Protein AF-A0A926E599-F1 (afdb_monomer)

Mean predicted aligned error: 16.0 Å

Radius of gyration: 26.8 Å; Cα contacts (8 Å, |Δi|>4): 233; chains: 1; bounding box: 68×39×88 Å

Secondary structure (DSSP, 8-state):
----------------------------------------------------PPPEEEEEETTTTEEEEEE--SS-TTPPPPHHHHHHHHHHHH-EEETTEEE---EEEEEEETTEEEEEE-TT-TTTSS--HHHHHHHHHHHHHHHHHH-TT--EEEEEETTEEEE-SS-EE-TTPBP-------

Solvent-accessible surface area (backbone atoms only — not comparable to full-atom values): 12189 Å² total; per-residue (Å²): 138,87,84,89,83,91,84,92,85,86,90,86,86,92,85,83,88,84,91,84,75,90,86,86,84,85,88,90,86,90,90,83,82,88,83,87,82,88,84,87,81,87,86,74,90,73,79,84,76,85,74,78,48,66,34,67,44,54,41,45,38,66,90,79,59,42,77,43,77,46,74,53,96,74,72,62,57,78,52,77,83,49,70,67,58,56,48,52,58,50,30,75,72,67,40,48,70,65,86,95,44,77,44,35,68,41,72,75,44,78,47,82,56,81,47,34,34,40,38,23,27,38,80,78,10,38,58,50,40,100,54,55,64,68,58,25,51,42,46,53,48,28,50,48,51,23,49,38,67,74,36,79,74,30,85,42,40,26,44,22,32,74,84,37,49,25,63,42,98,75,54,77,37,52,65,88,38,62,70,78,77,88,74,88,70,121

Structure (mmCIF, N/CA/C/O backbone):
data_AF-A0A926E599-F1
#
_entry.id   AF-A0A926E599-F1
#
loop_
_atom_site.group_PDB
_atom_site.id
_atom_site.type_symbol
_atom_site.label_atom_id
_atom_site.label_alt_id
_atom_site.label_comp_id
_atom_site.label_asym_id
_atom_site.label_entity_id
_atom_site.label_seq_id
_atom_site.pdbx_PDB_ins_code
_atom_site.Cartn_x
_atom_site.Cartn_y
_atom_site.Cartn_z
_atom_site.occupancy
_atom_site.B_iso_or_equiv
_atom_site.auth_seq_id
_atom_site.auth_comp_id
_atom_site.auth_asym_id
_atom_site.auth_atom_id
_atom_site.pdbx_PDB_model_num
ATOM 1 N N . MET A 1 1 ? 30.299 -23.067 -32.137 1.00 37.66 1 MET A N 1
ATOM 2 C CA . MET A 1 1 ? 31.633 -22.434 -31.986 1.00 37.66 1 MET A CA 1
ATOM 3 C C . MET A 1 1 ? 31.582 -21.586 -30.720 1.00 37.66 1 MET A C 1
ATOM 5 O O . MET A 1 1 ? 31.075 -20.483 -30.763 1.00 37.66 1 MET A O 1
ATOM 9 N N . ASN A 1 2 ? 31.713 -22.188 -29.539 1.00 40.97 2 ASN A N 1
ATOM 10 C CA . ASN A 1 2 ? 32.958 -22.477 -28.809 1.00 40.97 2 ASN A CA 1
ATOM 11 C C . ASN A 1 2 ? 33.750 -21.209 -28.451 1.00 40.97 2 ASN A C 1
ATOM 13 O O . ASN A 1 2 ? 34.466 -20.696 -29.306 1.00 40.97 2 ASN A O 1
ATOM 17 N N . LYS A 1 3 ? 33.751 -20.835 -27.164 1.00 46.03 3 LYS A N 1
ATOM 18 C CA . LYS A 1 3 ? 34.942 -20.975 -26.303 1.00 46.03 3 LYS A CA 1
ATOM 19 C C . LYS A 1 3 ? 34.605 -20.763 -24.819 1.00 46.03 3 LYS A C 1
ATOM 21 O O . LYS A 1 3 ? 34.109 -19.720 -24.420 1.00 46.03 3 LYS A O 1
ATOM 26 N N . LYS A 1 4 ? 34.900 -21.805 -24.037 1.00 57.59 4 LYS A N 1
ATOM 27 C CA . LYS A 1 4 ? 35.061 -21.821 -22.576 1.00 57.59 4 LYS A CA 1
ATOM 28 C C . LYS A 1 4 ? 36.431 -21.227 -22.204 1.00 57.59 4 LYS A C 1
ATOM 30 O O . LYS A 1 4 ? 37.360 -21.438 -22.981 1.00 57.59 4 LYS A O 1
ATOM 35 N N . LEU A 1 5 ? 36.561 -20.619 -21.017 1.00 51.12 5 LEU A N 1
ATOM 36 C CA . LEU A 1 5 ? 37.773 -20.550 -20.158 1.00 51.12 5 LEU A CA 1
ATOM 37 C C . LEU A 1 5 ? 37.380 -19.774 -18.869 1.00 51.12 5 LEU A C 1
ATOM 39 O O . LEU A 1 5 ? 37.030 -18.610 -18.990 1.00 51.12 5 LEU A O 1
ATOM 43 N N . SER A 1 6 ? 37.124 -20.347 -17.681 1.00 50.03 6 SER A N 1
ATOM 44 C CA . SER A 1 6 ? 37.991 -21.000 -16.666 1.00 50.03 6 SER A CA 1
ATOM 45 C C . SER A 1 6 ? 39.232 -20.214 -16.228 1.00 50.03 6 SER A C 1
ATOM 47 O O . SER A 1 6 ? 40.081 -20.008 -17.077 1.00 50.03 6 SER A O 1
ATOM 49 N N . PHE A 1 7 ? 39.331 -19.890 -14.919 1.00 54.00 7 PHE A N 1
ATOM 50 C CA . PHE A 1 7 ? 40.499 -19.905 -13.982 1.00 54.00 7 PHE A CA 1
ATOM 51 C C . PHE A 1 7 ? 40.026 -19.292 -12.628 1.00 54.00 7 PHE A C 1
ATOM 53 O O . PHE A 1 7 ? 39.598 -18.147 -12.626 1.00 54.00 7 PHE A O 1
ATOM 60 N N . ILE A 1 8 ? 39.749 -20.024 -11.531 1.00 53.75 8 ILE A N 1
ATOM 61 C CA . ILE A 1 8 ? 40.601 -20.668 -10.489 1.00 53.75 8 ILE A CA 1
ATOM 62 C C . ILE A 1 8 ? 41.531 -19.707 -9.714 1.00 53.75 8 ILE A C 1
ATOM 64 O O . ILE A 1 8 ? 42.498 -19.237 -10.298 1.00 53.75 8 ILE A O 1
ATOM 68 N N . LEU A 1 9 ? 41.281 -19.536 -8.399 1.00 48.25 9 LEU A N 1
ATOM 69 C CA . LEU A 1 9 ? 42.209 -19.575 -7.228 1.00 48.25 9 LEU A CA 1
ATOM 70 C C . LEU A 1 9 ? 41.400 -19.107 -5.981 1.00 48.25 9 LEU A C 1
ATOM 72 O O . LEU A 1 9 ? 40.903 -17.992 -5.993 1.00 48.25 9 LEU A O 1
ATOM 76 N N . ALA A 1 10 ? 40.990 -19.918 -4.996 1.00 45.75 10 ALA A N 1
ATOM 77 C CA . ALA A 1 10 ? 41.700 -20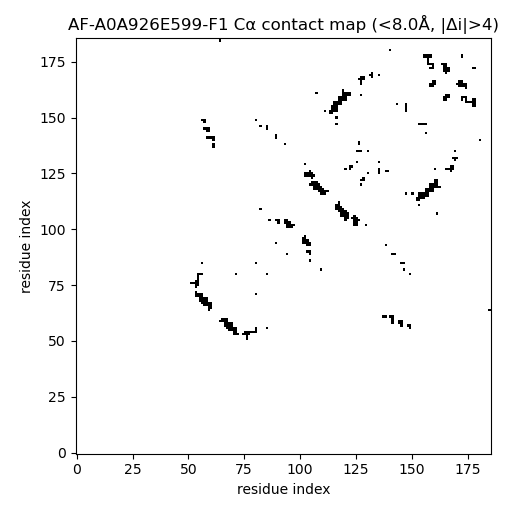.728 -3.990 1.00 45.75 10 ALA A CA 1
ATOM 78 C C . ALA A 1 10 ? 42.282 -19.940 -2.788 1.00 45.75 10 ALA A C 1
ATOM 80 O O . ALA A 1 10 ? 43.042 -19.000 -2.990 1.00 45.75 10 ALA A O 1
ATOM 81 N N . ALA A 1 11 ? 42.015 -20.489 -1.583 1.00 48.25 11 ALA A N 1
ATOM 82 C CA . ALA A 1 11 ? 42.713 -20.335 -0.287 1.00 48.25 11 ALA A CA 1
ATOM 83 C C . ALA A 1 11 ? 42.377 -19.088 0.574 1.00 48.25 11 ALA A C 1
ATOM 85 O O . ALA A 1 11 ? 42.247 -18.002 0.036 1.00 48.25 11 ALA A O 1
ATOM 86 N N . LEU A 1 12 ? 42.292 -19.104 1.916 1.00 45.56 12 LEU A N 1
ATOM 87 C CA . LEU A 1 12 ? 42.374 -20.099 3.011 1.00 45.56 12 LEU A CA 1
ATOM 88 C C . LEU A 1 12 ? 42.249 -19.301 4.347 1.00 45.56 12 LEU A C 1
ATOM 90 O O . LEU A 1 12 ? 42.517 -18.104 4.338 1.00 45.56 12 LEU A O 1
ATOM 94 N N . MET A 1 13 ? 42.001 -20.002 5.469 1.00 52.47 13 MET A N 1
ATOM 95 C CA . MET A 1 13 ? 42.184 -19.640 6.906 1.00 52.47 13 MET A CA 1
ATOM 96 C C . MET A 1 13 ? 40.893 -19.194 7.618 1.00 52.47 13 MET A C 1
ATOM 98 O O . MET A 1 13 ? 40.377 -18.127 7.323 1.00 52.47 13 MET A O 1
ATOM 102 N N . LEU A 1 14 ? 40.214 -19.965 8.483 1.00 54.28 14 LEU A N 1
ATOM 103 C CA . LEU A 1 14 ? 40.580 -20.857 9.607 1.00 54.28 14 LEU A CA 1
ATOM 104 C C . LEU A 1 14 ? 41.174 -20.129 10.831 1.00 54.28 14 LEU A C 1
ATOM 106 O O . LEU A 1 14 ? 42.370 -19.877 10.832 1.00 54.28 14 LEU A O 1
ATOM 110 N N . THR A 1 15 ? 40.350 -19.913 11.871 1.00 55.09 15 THR A N 1
ATOM 111 C CA . THR A 1 15 ? 40.687 -19.866 13.324 1.00 55.09 15 THR A CA 1
ATOM 112 C C . THR A 1 15 ? 39.379 -19.732 14.141 1.00 55.09 15 THR A C 1
ATOM 114 O O . THR A 1 15 ? 38.717 -18.705 14.107 1.00 55.09 15 THR A O 1
ATOM 117 N N . THR A 1 16 ? 38.780 -20.831 14.618 1.00 52.91 16 THR A N 1
ATOM 118 C CA . THR A 1 16 ? 38.853 -21.399 15.992 1.00 52.91 16 THR A CA 1
ATOM 119 C C . THR A 1 16 ? 38.215 -20.576 17.129 1.00 52.91 16 THR A C 1
ATOM 121 O O . THR A 1 16 ? 38.803 -19.620 17.618 1.00 52.91 16 THR A O 1
ATOM 124 N N . LEU A 1 17 ? 37.040 -21.061 17.565 1.00 53.44 17 LEU A N 1
ATOM 125 C CA . LEU A 1 17 ? 36.541 -21.289 18.938 1.00 53.44 17 LEU A CA 1
ATOM 126 C C . LEU A 1 17 ? 37.284 -20.631 20.117 1.00 53.44 17 LEU A C 1
ATOM 128 O O . LEU A 1 17 ? 38.459 -20.920 20.304 1.00 53.44 17 LEU A O 1
ATOM 132 N N . MET A 1 18 ? 36.535 -19.988 21.027 1.00 57.75 18 MET A N 1
ATOM 133 C CA . MET A 1 18 ? 36.556 -20.319 22.464 1.00 57.75 18 MET A CA 1
ATOM 134 C C . MET A 1 18 ? 35.247 -19.906 23.161 1.00 57.75 18 MET A C 1
ATOM 136 O O . MET A 1 18 ? 34.808 -18.762 23.089 1.00 57.75 18 MET A O 1
ATOM 140 N N . PHE A 1 19 ? 34.661 -20.875 23.865 1.00 55.88 19 PHE A N 1
ATOM 141 C CA . PHE A 1 19 ? 33.600 -20.719 24.855 1.00 55.88 19 PHE A CA 1
ATOM 142 C C . PHE A 1 19 ? 34.169 -20.142 26.160 1.00 55.88 19 PHE A C 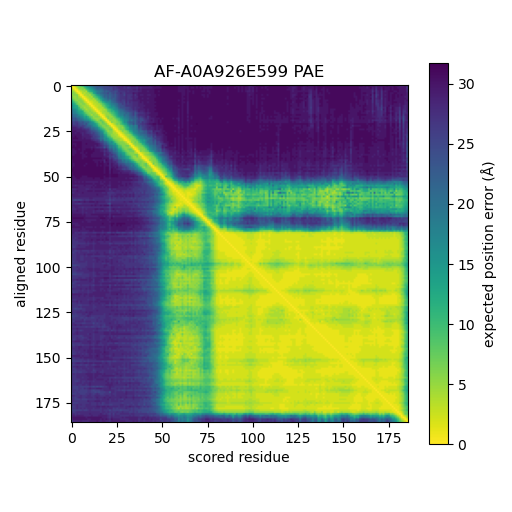1
ATOM 144 O O . PHE A 1 19 ? 35.263 -20.505 26.587 1.00 55.88 19 PHE A O 1
ATOM 151 N N . SER A 1 20 ? 33.399 -19.302 26.844 1.00 53.03 20 SER A N 1
ATOM 152 C CA . SER A 1 20 ? 33.528 -18.984 28.274 1.00 53.03 20 SER A CA 1
ATOM 153 C C . SER A 1 20 ? 32.184 -18.426 28.730 1.00 53.03 20 SER A C 1
ATOM 155 O O . SER A 1 20 ? 31.561 -17.684 27.986 1.00 53.03 20 SER A O 1
ATOM 157 N N . SER A 1 21 ? 31.653 -18.654 29.918 1.00 42.69 21 SER A N 1
ATOM 158 C CA . SER A 1 21 ? 31.816 -19.641 30.981 1.00 42.69 21 SER A CA 1
ATOM 159 C C . SER A 1 21 ? 30.665 -19.286 31.927 1.00 42.69 21 SER A C 1
ATOM 161 O O . SER A 1 21 ? 30.416 -18.106 32.173 1.00 42.69 21 SER A O 1
ATOM 163 N N . CYS A 1 22 ? 29.937 -20.278 32.424 1.00 52.22 22 CYS A N 1
ATOM 164 C CA . CYS A 1 22 ? 28.814 -20.083 33.335 1.00 52.22 22 CYS A CA 1
ATOM 165 C C . CYS A 1 22 ? 29.224 -19.319 34.604 1.00 52.22 22 CYS A C 1
ATOM 167 O O . CYS A 1 22 ? 30.299 -19.574 35.145 1.00 52.22 22 CYS A O 1
ATOM 169 N N . ASN A 1 23 ? 28.300 -18.556 35.195 1.00 48.28 23 ASN A N 1
ATOM 170 C CA . ASN A 1 23 ? 28.031 -18.809 36.605 1.00 48.28 23 ASN A CA 1
ATOM 171 C C . ASN A 1 23 ? 26.567 -18.586 36.983 1.00 48.28 23 ASN A C 1
ATOM 173 O O . ASN A 1 23 ? 25.930 -17.604 36.616 1.00 48.28 23 ASN A O 1
ATOM 177 N N . LYS A 1 24 ? 26.063 -19.584 37.700 1.00 43.12 24 LYS A N 1
ATOM 178 C CA . LYS A 1 24 ? 24.700 -19.795 38.160 1.00 43.12 24 LYS A CA 1
ATOM 179 C C . LYS A 1 24 ? 24.755 -19.691 39.679 1.00 43.12 24 LYS A C 1
ATOM 181 O O . LYS A 1 24 ? 25.486 -20.463 40.290 1.00 43.12 24 LYS A O 1
ATOM 186 N N . SER A 1 25 ? 23.959 -18.808 40.271 1.00 47.12 25 SER A N 1
ATOM 187 C CA . SER A 1 25 ? 23.679 -18.826 41.709 1.00 47.12 25 SER A CA 1
ATOM 188 C C . SER A 1 25 ? 22.181 -18.613 41.907 1.00 47.12 25 SER A C 1
ATOM 190 O O . SER A 1 25 ? 21.644 -17.579 41.528 1.00 47.12 25 SER A O 1
ATOM 192 N N . ASN A 1 26 ? 21.525 -19.645 42.436 1.00 43.16 26 ASN A N 1
ATOM 193 C CA . ASN A 1 26 ? 20.100 -19.715 42.770 1.00 43.16 26 ASN A CA 1
ATOM 194 C C . ASN A 1 26 ? 19.819 -19.175 44.209 1.00 43.16 26 ASN A C 1
ATOM 196 O O . ASN A 1 26 ? 20.780 -18.932 44.938 1.00 43.16 26 ASN A O 1
ATOM 200 N N . PRO A 1 27 ? 18.534 -18.997 44.610 1.00 65.38 27 PRO A N 1
ATOM 201 C CA . PRO A 1 27 ? 18.023 -18.077 45.660 1.00 65.38 27 PRO A CA 1
ATOM 202 C C . PRO A 1 27 ? 17.620 -18.808 46.985 1.00 65.38 27 PRO A C 1
ATOM 204 O O . PRO A 1 27 ? 18.163 -19.889 47.208 1.00 65.38 27 PRO A O 1
ATOM 207 N N . PRO A 1 28 ? 16.562 -18.417 47.758 1.00 66.94 28 PRO A N 1
ATOM 208 C CA . PRO A 1 28 ? 16.282 -17.304 48.714 1.00 66.94 28 PRO A CA 1
ATOM 209 C C . PRO A 1 28 ? 16.068 -17.855 50.182 1.00 66.94 28 PRO A C 1
ATOM 211 O O . PRO A 1 28 ? 16.563 -18.962 50.405 1.00 66.94 28 PRO A O 1
ATOM 214 N N . PRO A 1 29 ? 15.431 -17.197 51.211 1.00 51.47 29 PRO A N 1
ATOM 215 C CA . PRO A 1 29 ? 13.971 -16.901 51.299 1.00 51.47 29 PRO A CA 1
ATOM 216 C C . PRO A 1 29 ? 13.509 -15.629 52.099 1.00 51.47 29 PRO A C 1
ATOM 218 O O . PRO A 1 29 ? 14.280 -14.986 52.803 1.00 51.47 29 PRO A O 1
ATOM 221 N N . GLU A 1 30 ? 12.208 -15.344 51.918 1.00 42.28 30 GLU A N 1
ATOM 222 C CA . GLU A 1 30 ? 11.152 -14.462 52.513 1.00 42.28 30 GLU A CA 1
ATOM 223 C C . GLU A 1 30 ? 11.147 -14.157 54.049 1.00 42.28 30 GLU A C 1
ATOM 225 O O . GLU A 1 30 ? 12.066 -14.606 54.731 1.00 42.28 30 GLU A O 1
ATOM 230 N N . PRO A 1 31 ? 10.095 -13.556 54.696 1.00 53.09 31 PRO A N 1
ATOM 231 C CA . PRO A 1 31 ? 8.947 -12.699 54.277 1.00 53.09 31 PRO A CA 1
ATOM 232 C C . PRO A 1 31 ? 8.739 -11.432 55.169 1.00 53.09 31 PRO A C 1
ATOM 234 O O . PRO A 1 31 ? 9.251 -11.350 56.281 1.00 53.09 31 PRO A O 1
ATOM 237 N N . SER A 1 32 ? 7.875 -10.485 54.762 1.00 38.00 32 SER A N 1
ATOM 238 C CA . SER A 1 32 ? 7.126 -9.630 55.715 1.00 38.00 32 SER A CA 1
ATOM 239 C C . SER A 1 32 ? 5.872 -9.000 55.084 1.00 38.00 32 SER A C 1
ATOM 241 O O . SER A 1 32 ? 5.956 -8.008 54.372 1.00 38.00 32 SER A O 1
ATOM 243 N N . SER A 1 33 ? 4.731 -9.627 55.370 1.00 39.12 33 SER A N 1
ATOM 244 C CA . SER A 1 33 ? 3.460 -9.077 55.880 1.00 39.12 33 SER A CA 1
ATOM 245 C C . SER A 1 33 ? 2.953 -7.677 55.477 1.00 39.12 33 SER A C 1
ATOM 247 O O . SER A 1 33 ? 3.567 -6.680 55.842 1.00 39.12 33 SER A O 1
ATOM 249 N N . SER A 1 34 ? 1.713 -7.691 54.951 1.00 40.75 34 SER A N 1
ATOM 250 C CA . SER A 1 34 ? 0.568 -6.777 55.203 1.00 40.75 34 SER A CA 1
ATOM 251 C C . SER A 1 34 ? 0.721 -5.307 54.759 1.00 40.75 34 SER A C 1
ATOM 253 O O . SER A 1 34 ? 1.722 -4.669 55.029 1.00 40.75 34 SER A O 1
ATOM 255 N N . ASP A 1 35 ? -0.233 -4.658 54.093 1.00 39.47 35 ASP A N 1
ATOM 256 C CA . ASP A 1 35 ? -1.641 -4.539 54.469 1.00 39.47 35 ASP A CA 1
ATOM 257 C C . ASP A 1 35 ? -2.491 -4.039 53.282 1.00 39.47 35 ASP A C 1
ATOM 259 O O . ASP A 1 35 ? -2.016 -3.441 52.317 1.00 39.47 35 ASP A O 1
ATOM 263 N N . SER A 1 36 ? -3.773 -4.321 53.416 1.00 42.75 36 SER A N 1
ATOM 264 C CA . SER A 1 36 ? -4.921 -4.052 52.574 1.00 42.75 36 SER A CA 1
ATOM 265 C C . SER A 1 36 ? -5.129 -2.567 52.281 1.00 42.75 36 SER A C 1
ATOM 267 O O . SER A 1 36 ? -4.982 -1.720 53.159 1.00 42.75 36 SER A O 1
ATOM 269 N N . SER A 1 37 ? -5.657 -2.259 51.098 1.00 48.06 37 SER A N 1
ATOM 270 C CA . SER A 1 37 ? -6.684 -1.221 50.958 1.00 48.06 37 SER A CA 1
ATOM 271 C C . SER A 1 37 ? -7.542 -1.508 49.736 1.00 48.06 37 SER A C 1
ATOM 273 O O . SER A 1 37 ? -7.139 -1.356 48.587 1.00 48.06 37 SER A O 1
ATOM 275 N N . ILE A 1 38 ? -8.736 -1.983 50.061 1.00 47.62 38 ILE A N 1
ATOM 276 C CA . ILE A 1 38 ? -9.917 -2.087 49.224 1.00 47.62 38 ILE A CA 1
ATOM 277 C C . ILE A 1 38 ? -10.434 -0.685 48.892 1.00 47.62 38 ILE A C 1
ATOM 279 O O . ILE A 1 38 ? -10.471 0.170 49.776 1.00 47.62 38 ILE A O 1
ATOM 283 N N . SER A 1 39 ? -10.851 -0.466 47.647 1.00 44.84 39 SER A N 1
ATOM 284 C CA . SER A 1 39 ? -11.887 0.499 47.246 1.00 44.84 39 SER A CA 1
ATOM 285 C C . SER A 1 39 ? -12.224 0.269 45.768 1.00 44.84 39 SER A C 1
ATOM 287 O O . SER A 1 39 ? -11.503 0.710 44.881 1.00 44.84 39 SER A O 1
ATOM 289 N N . GLU A 1 40 ? -13.326 -0.429 45.519 1.00 56.56 40 GLU A N 1
ATOM 290 C CA . GLU A 1 40 ? -14.154 -0.305 44.310 1.00 56.56 40 GLU A CA 1
ATOM 291 C C . GLU A 1 40 ? -15.467 0.397 44.731 1.00 56.56 40 GLU A C 1
ATOM 293 O O . GLU A 1 40 ? -15.743 0.488 45.931 1.00 56.56 40 GLU A O 1
ATOM 298 N N . PRO A 1 41 ? -16.385 0.735 43.815 1.00 50.22 41 PRO A N 1
ATOM 299 C CA . PRO A 1 41 ? -16.215 1.503 42.585 1.00 50.22 41 PRO A CA 1
ATOM 300 C C . PRO A 1 41 ? -17.205 2.691 42.578 1.00 50.22 41 PRO A C 1
ATOM 302 O O . PRO A 1 41 ? -18.322 2.588 43.085 1.00 50.22 41 PRO A O 1
ATOM 305 N N . SER A 1 42 ? -16.842 3.821 41.970 1.00 45.12 42 SER A N 1
ATOM 306 C CA . SER A 1 42 ? -17.814 4.894 41.713 1.00 45.12 42 SER A CA 1
ATOM 307 C C . SER A 1 42 ? -18.377 4.748 40.306 1.00 45.12 42 SER A C 1
ATOM 309 O O . SER A 1 42 ? -17.753 5.125 39.318 1.00 45.12 42 SER A O 1
ATOM 311 N N . GLU A 1 43 ? -19.575 4.178 40.259 1.00 48.84 43 GLU A N 1
ATOM 312 C CA . GLU A 1 43 ? -20.510 4.197 39.143 1.00 48.84 43 GLU A CA 1
ATOM 313 C C . GLU A 1 43 ? -20.971 5.645 38.916 1.00 48.84 43 GLU A C 1
ATOM 315 O O . GLU A 1 43 ? -21.696 6.220 39.727 1.00 48.84 43 GLU A O 1
ATOM 320 N N . SER A 1 44 ? -20.508 6.257 37.829 1.00 44.44 44 SER A N 1
ATOM 321 C CA . SER A 1 44 ? -21.029 7.529 37.335 1.00 44.44 44 SER A CA 1
ATOM 322 C C . SER A 1 44 ? -21.568 7.284 35.937 1.00 44.44 44 SER A C 1
ATOM 324 O O . SER A 1 44 ? -20.813 7.165 34.976 1.00 44.44 44 SER A O 1
ATOM 326 N N . SER A 1 45 ? -22.891 7.148 35.864 1.00 47.88 45 SER A N 1
ATOM 327 C CA . SER A 1 45 ? -23.648 7.175 34.618 1.00 47.88 45 SER A CA 1
ATOM 328 C C . SER A 1 45 ? -23.480 8.543 33.964 1.00 47.88 45 SER A C 1
ATOM 330 O O . SER A 1 45 ? -24.001 9.536 34.469 1.00 47.88 45 SER A O 1
ATOM 332 N N . GLU A 1 46 ? -22.780 8.589 32.836 1.00 45.97 46 GLU A N 1
ATOM 333 C CA . GLU A 1 46 ? -22.917 9.671 31.867 1.00 45.97 46 GLU A CA 1
ATOM 334 C C . GLU A 1 46 ? -23.748 9.151 30.694 1.00 45.97 46 GLU A C 1
ATOM 336 O O . GLU A 1 46 ? -23.435 8.132 30.075 1.00 45.97 46 GLU A O 1
ATOM 341 N N . GLU A 1 47 ? -24.864 9.829 30.437 1.00 52.38 47 GLU A N 1
ATOM 342 C CA . GLU A 1 47 ? -25.712 9.581 29.278 1.00 52.38 47 GLU A CA 1
ATOM 343 C C . GLU A 1 47 ? -24.930 9.853 27.981 1.00 52.38 47 GLU A C 1
ATOM 345 O O . GLU A 1 47 ? -24.181 10.834 27.907 1.00 52.38 47 GLU A O 1
ATOM 350 N N . PRO A 1 48 ? -25.105 9.040 26.923 1.00 44.53 48 PRO A N 1
ATOM 351 C CA . PRO A 1 48 ? -24.413 9.265 25.670 1.00 44.53 48 PRO A CA 1
ATOM 352 C C . PRO A 1 48 ? -25.036 10.472 24.966 1.00 44.53 48 PRO A C 1
ATOM 354 O O . PRO A 1 48 ? -26.081 10.386 24.318 1.00 44.53 48 PRO A O 1
ATOM 357 N N . SER A 1 49 ? -24.367 11.617 25.076 1.00 39.53 49 SER A N 1
ATOM 358 C CA . SER A 1 49 ? -24.551 12.711 24.132 1.00 39.53 49 SER A CA 1
ATOM 359 C C . SER A 1 49 ? -24.077 12.222 22.762 1.00 39.53 49 SER A C 1
ATOM 361 O O . SER A 1 49 ? -22.899 11.946 22.542 1.00 39.53 49 SER A O 1
ATOM 363 N N . VAL A 1 50 ? -25.024 12.029 21.844 1.00 42.78 50 VAL A N 1
ATOM 364 C CA . VAL A 1 50 ? -24.739 11.640 20.460 1.00 42.78 50 VAL A CA 1
ATOM 365 C C . VAL A 1 50 ? -24.081 12.836 19.775 1.00 42.78 50 VAL A C 1
ATOM 367 O O . VAL A 1 50 ? -24.739 13.707 19.207 1.00 42.78 50 VAL A O 1
ATOM 370 N N . SER A 1 51 ? -22.759 12.903 19.906 1.00 42.19 51 SER A N 1
ATOM 371 C CA . SER A 1 51 ? -21.896 13.819 19.178 1.00 42.19 51 SER A CA 1
ATOM 372 C C . SER A 1 51 ? -21.822 13.335 17.736 1.00 42.19 51 SER A C 1
ATOM 374 O O . SER A 1 51 ? -21.148 12.358 17.420 1.00 42.19 51 SER A O 1
ATOM 376 N N . SER A 1 52 ? -22.570 14.003 16.862 1.00 50.56 52 SER A N 1
ATOM 377 C CA . SER A 1 52 ? -22.497 13.833 15.412 1.00 50.56 52 SER A CA 1
ATOM 378 C C . SER A 1 52 ? -21.187 14.444 14.892 1.00 50.56 52 SER A C 1
ATOM 380 O O . SER A 1 52 ? -21.204 15.491 14.243 1.00 50.56 52 SER A O 1
ATOM 382 N N . SER A 1 53 ? -20.046 13.834 15.218 1.00 57.41 53 SER A N 1
ATOM 383 C CA . SER A 1 53 ? -18.752 14.200 14.639 1.00 57.41 53 SER A CA 1
ATOM 384 C C . SER A 1 53 ? -18.655 13.673 13.208 1.00 57.41 53 SER A C 1
ATOM 386 O O . SER A 1 53 ? -19.083 12.554 12.933 1.00 57.41 53 SER A O 1
ATOM 388 N N . ALA A 1 54 ? -18.097 14.471 12.298 1.00 57.09 54 ALA A N 1
ATOM 389 C CA . ALA A 1 54 ? -17.772 14.022 10.946 1.00 57.09 54 ALA A CA 1
ATOM 390 C C . ALA A 1 54 ? -16.847 12.783 10.985 1.00 57.09 54 ALA A C 1
ATOM 392 O O . ALA A 1 54 ? -16.053 12.665 11.926 1.00 57.09 54 ALA A O 1
ATOM 393 N N . PRO A 1 55 ? -16.926 11.867 9.999 1.00 61.31 55 PRO A N 1
ATOM 394 C CA . PRO A 1 55 ? -16.019 10.727 9.928 1.00 61.31 55 PRO A CA 1
ATOM 395 C C . PRO A 1 55 ? -14.559 11.198 9.826 1.00 61.31 55 PRO A C 1
ATOM 397 O O . PRO A 1 55 ? -14.236 12.132 9.087 1.00 61.31 55 PRO A O 1
ATOM 400 N N . THR A 1 56 ? -13.670 10.554 10.583 1.00 65.31 56 THR A N 1
ATOM 401 C CA . THR A 1 56 ? -12.229 10.834 10.590 1.00 65.31 56 THR A CA 1
ATOM 402 C C . THR A 1 56 ? -11.444 9.610 10.128 1.00 65.31 56 THR A C 1
ATOM 404 O O . THR A 1 56 ? -11.786 8.477 10.459 1.00 65.31 56 THR A O 1
ATOM 407 N N . VAL A 1 57 ? -10.377 9.841 9.361 1.00 74.25 57 VAL A N 1
ATOM 408 C CA . VAL A 1 57 ? -9.415 8.811 8.944 1.00 74.25 57 VAL A CA 1
ATOM 409 C C . VAL A 1 57 ? -8.174 8.910 9.798 1.00 74.25 57 VAL A C 1
ATOM 411 O O . VAL A 1 57 ? -7.653 10.005 10.001 1.00 74.25 57 VAL A O 1
ATOM 414 N N . GLN A 1 58 ? -7.652 7.765 10.228 1.00 75.19 58 GLN A N 1
ATOM 415 C CA . GLN A 1 58 ? -6.299 7.686 10.768 1.00 75.19 58 GLN A CA 1
ATOM 416 C C . GLN A 1 58 ? -5.289 7.483 9.634 1.00 75.19 58 GLN A C 1
ATOM 418 O O . GLN A 1 58 ? -5.304 6.443 8.981 1.00 75.19 58 GLN A O 1
ATOM 423 N N . ILE A 1 59 ? -4.424 8.471 9.405 1.00 79.88 59 ILE A N 1
ATOM 424 C CA . ILE A 1 59 ? -3.389 8.449 8.360 1.00 79.88 59 ILE A CA 1
ATOM 425 C C . ILE A 1 59 ? -2.025 8.420 9.027 1.00 79.88 59 ILE A C 1
ATOM 427 O O . ILE A 1 59 ? -1.762 9.218 9.930 1.00 79.88 59 ILE A O 1
ATOM 431 N N . TYR A 1 60 ? -1.152 7.531 8.565 1.00 77.75 60 TYR A N 1
ATOM 432 C CA . TYR A 1 60 ? 0.238 7.505 9.000 1.00 77.75 60 TYR A CA 1
ATOM 433 C C . TYR A 1 60 ? 1.123 8.344 8.083 1.00 77.75 60 TYR A C 1
ATOM 435 O O . TYR A 1 60 ? 1.169 8.127 6.870 1.00 77.75 60 TYR A O 1
ATOM 443 N N . ASP A 1 61 ? 1.847 9.283 8.681 1.00 75.94 61 ASP A N 1
ATOM 444 C CA . ASP A 1 61 ? 2.878 10.052 8.005 1.00 75.94 61 ASP A CA 1
ATOM 445 C C . ASP A 1 61 ? 4.251 9.400 8.235 1.00 75.94 61 ASP A C 1
ATOM 447 O O . ASP A 1 61 ? 4.691 9.329 9.386 1.00 75.94 61 ASP A O 1
ATOM 451 N N . PRO A 1 62 ? 4.932 8.910 7.184 1.00 71.50 62 PRO A N 1
ATOM 452 C CA . PRO A 1 62 ? 6.225 8.249 7.331 1.00 71.50 62 PRO A CA 1
ATOM 453 C C . PRO A 1 62 ? 7.379 9.214 7.637 1.00 71.50 62 PRO A C 1
ATOM 455 O O . PRO A 1 62 ? 8.388 8.776 8.185 1.00 71.50 62 PRO A O 1
ATOM 458 N N . GLU A 1 63 ? 7.263 10.505 7.301 1.00 73.50 63 GLU A N 1
ATOM 459 C CA . GLU A 1 63 ? 8.328 11.486 7.540 1.00 73.50 63 GLU A CA 1
ATOM 460 C C . GLU A 1 63 ? 8.403 11.850 9.020 1.00 73.50 63 GLU A C 1
ATOM 462 O O . GLU A 1 63 ? 9.484 11.911 9.609 1.00 73.50 63 GLU A O 1
ATOM 467 N N . THR A 1 64 ? 7.242 12.082 9.633 1.00 77.69 64 THR A N 1
ATOM 468 C CA . THR A 1 64 ? 7.139 12.427 11.056 1.00 77.69 64 THR A CA 1
ATOM 469 C C . THR A 1 64 ? 6.909 11.214 11.946 1.00 77.69 64 THR A C 1
ATOM 471 O O . THR A 1 64 ? 7.023 11.335 13.163 1.00 77.69 64 THR A O 1
ATOM 474 N N . GLN A 1 65 ? 6.581 10.061 11.356 1.00 72.25 65 GLN A N 1
ATOM 475 C CA . GLN A 1 65 ? 6.231 8.816 12.047 1.00 72.25 65 GLN A CA 1
ATOM 476 C C . GLN A 1 65 ? 5.032 8.983 12.987 1.00 72.25 65 GLN A C 1
ATOM 478 O O . GLN A 1 65 ? 4.924 8.336 14.026 1.00 72.25 65 GLN A O 1
ATOM 483 N N . THR A 1 66 ? 4.101 9.864 12.616 1.00 73.75 66 THR A N 1
ATOM 484 C CA . THR A 1 66 ? 2.922 10.188 13.425 1.00 73.75 66 THR A CA 1
ATOM 485 C C . THR A 1 66 ? 1.635 9.761 12.751 1.00 73.75 66 THR A C 1
ATOM 487 O O . THR A 1 66 ? 1.503 9.804 11.529 1.00 73.75 66 THR A O 1
ATOM 490 N N . VAL A 1 67 ? 0.635 9.457 13.572 1.00 78.75 67 VAL A N 1
ATOM 491 C CA . VAL A 1 67 ? -0.737 9.221 13.125 1.00 78.75 67 VAL A CA 1
ATOM 492 C C . VAL A 1 67 ? -1.526 10.513 13.273 1.00 78.75 67 VAL A C 1
ATOM 494 O O . VAL A 1 67 ? -1.591 11.077 14.363 1.00 78.75 67 VAL A O 1
ATOM 497 N N . SER A 1 68 ? -2.136 10.970 12.186 1.00 77.75 68 SER A N 1
ATOM 498 C CA . SER A 1 68 ? -3.031 12.128 12.181 1.00 77.75 68 SER A CA 1
ATOM 499 C C . SER A 1 68 ? -4.470 11.691 11.941 1.00 77.75 68 SER A C 1
ATOM 501 O O . SER A 1 68 ? -4.717 10.746 11.194 1.00 77.75 68 SER A O 1
ATOM 503 N N . GLN A 1 69 ? -5.418 12.396 12.559 1.00 74.06 69 GLN A N 1
ATOM 504 C CA . GLN A 1 69 ? -6.837 12.267 12.242 1.00 74.06 69 GLN A CA 1
ATOM 505 C C . GLN A 1 69 ? -7.211 13.334 11.219 1.00 74.06 69 GLN A C 1
ATOM 507 O O . GLN A 1 69 ? -7.138 14.525 11.521 1.00 74.06 69 GLN A O 1
ATOM 512 N N . VAL A 1 70 ? -7.599 12.917 10.017 1.00 71.81 70 VAL A N 1
ATOM 513 C CA . VAL A 1 70 ? -8.059 13.841 8.976 1.00 71.81 70 VAL A CA 1
ATOM 514 C C . VAL A 1 70 ? -9.573 13.715 8.829 1.00 71.81 70 VAL A C 1
ATOM 516 O O . VAL A 1 70 ? -10.064 12.603 8.621 1.00 71.81 70 VAL A O 1
ATOM 519 N N . PRO A 1 71 ? -10.330 14.818 8.975 1.00 65.88 71 PRO A N 1
ATOM 520 C CA . PRO A 1 71 ? -11.760 14.815 8.705 1.00 65.88 71 PRO A CA 1
ATOM 521 C C . PRO A 1 71 ? -12.000 14.600 7.208 1.00 65.88 71 PRO A C 1
ATOM 523 O O . PRO A 1 71 ? -11.371 15.252 6.374 1.00 65.88 71 PRO A O 1
ATOM 526 N N . VAL A 1 72 ? -12.905 13.683 6.869 1.00 64.81 72 VAL A N 1
ATOM 527 C CA . VAL A 1 72 ? -13.337 13.475 5.483 1.00 64.81 72 VAL A CA 1
ATOM 528 C C . VAL A 1 72 ? -14.544 14.366 5.245 1.00 64.81 72 VAL A C 1
ATOM 530 O O . VAL A 1 72 ? -15.615 14.154 5.813 1.00 64.81 72 VAL A O 1
ATOM 533 N N . GLU A 1 73 ? -14.354 15.396 4.426 1.00 61.28 73 GLU A N 1
ATOM 534 C CA . GLU A 1 73 ? -15.423 16.273 3.952 1.00 61.28 73 GLU A CA 1
ATOM 535 C C . GLU A 1 73 ? -16.281 15.502 2.938 1.00 61.28 73 GLU A C 1
ATOM 537 O O . GLU A 1 73 ? -16.112 15.691 1.743 1.00 61.28 73 GLU A O 1
ATOM 542 N N . GLU A 1 74 ? -17.139 14.582 3.398 1.00 48.62 74 GLU A N 1
ATOM 543 C CA . GLU A 1 74 ? -18.356 14.137 2.697 1.00 48.62 74 GLU A CA 1
ATOM 544 C C . GLU A 1 74 ? -19.124 13.061 3.488 1.00 48.62 74 GLU A C 1
ATOM 546 O O . GLU A 1 74 ? -18.589 12.009 3.833 1.00 48.62 74 GLU A O 1
ATOM 551 N N . GLY A 1 75 ? -20.427 13.295 3.682 1.00 51.91 75 GLY A N 1
ATOM 552 C CA . GLY A 1 75 ? -21.392 12.262 4.068 1.00 51.91 75 GLY A CA 1
ATOM 553 C C . GLY A 1 75 ? -21.697 12.155 5.562 1.00 51.91 75 GLY A C 1
ATOM 554 O O . GLY A 1 75 ? -20.932 12.585 6.416 1.00 51.91 75 GLY A O 1
ATOM 555 N N . GLU A 1 76 ? -22.886 11.622 5.851 1.00 41.47 76 GLU A N 1
ATOM 556 C CA . GLU A 1 76 ? -23.486 11.439 7.178 1.00 41.47 76 GLU A CA 1
ATOM 557 C C . GLU A 1 76 ? -22.474 10.975 8.242 1.00 41.47 76 GLU A C 1
ATOM 559 O O . GLU A 1 76 ? -21.580 10.183 7.959 1.00 41.47 76 GLU A O 1
ATOM 564 N N . SER A 1 77 ? -22.651 11.417 9.492 1.00 51.72 77 SER A N 1
ATOM 565 C CA . SER A 1 77 ? -21.742 11.232 10.643 1.00 51.72 77 SER A CA 1
ATOM 566 C C . SER A 1 77 ? -21.460 9.782 11.082 1.00 51.72 77 SER A C 1
ATOM 568 O O . SER A 1 77 ? -20.879 9.558 12.137 1.00 51.72 77 SER A O 1
ATOM 570 N N . ASN A 1 78 ? -21.833 8.792 10.266 1.00 50.94 78 ASN A N 1
ATOM 571 C CA . ASN A 1 78 ? -21.537 7.368 10.431 1.00 50.94 78 ASN A CA 1
ATOM 572 C C . ASN A 1 78 ? -21.038 6.691 9.135 1.00 50.94 78 ASN A C 1
ATOM 574 O O . ASN A 1 78 ? -20.967 5.462 9.079 1.00 50.94 78 ASN A O 1
ATOM 578 N N . ALA A 1 79 ? -20.728 7.443 8.074 1.00 55.06 79 ALA A N 1
ATOM 579 C CA . ALA A 1 79 ? -20.205 6.866 6.841 1.00 55.06 79 ALA A CA 1
ATOM 580 C C . ALA A 1 79 ? -18.796 6.292 7.081 1.00 55.06 79 ALA A C 1
ATOM 582 O O . ALA A 1 79 ? -17.862 7.021 7.418 1.00 55.06 79 ALA A O 1
ATOM 583 N N . LYS A 1 80 ? -18.643 4.968 6.923 1.00 65.06 80 LYS A N 1
ATOM 584 C CA . LYS A 1 80 ? -17.332 4.304 6.911 1.00 65.06 80 LYS A CA 1
ATOM 585 C C . LYS A 1 80 ? -16.534 4.870 5.735 1.00 65.06 80 LYS A C 1
AT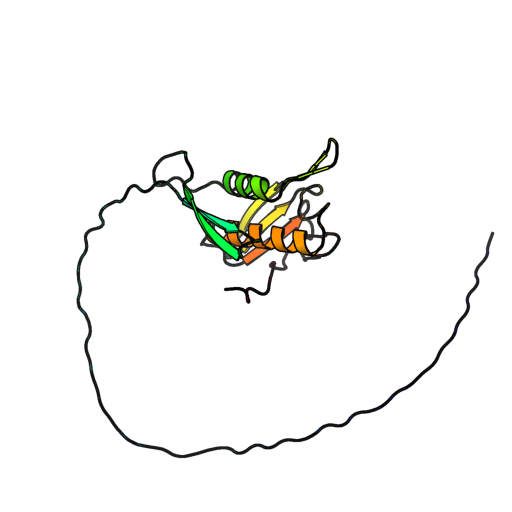OM 587 O O . LYS A 1 80 ? -17.020 4.843 4.605 1.00 65.06 80 LYS A O 1
ATOM 592 N N . VAL A 1 81 ? -15.328 5.361 6.002 1.00 76.31 81 VAL A N 1
ATOM 593 C CA . VAL A 1 81 ? -14.410 5.805 4.949 1.00 76.31 81 VAL A CA 1
ATOM 594 C C . VAL A 1 81 ? -14.101 4.624 4.037 1.00 76.31 81 VAL A C 1
ATOM 596 O O . VAL A 1 81 ? -13.870 3.510 4.507 1.00 76.31 81 VAL A O 1
ATOM 599 N N . THR A 1 82 ? -14.154 4.864 2.732 1.00 89.81 82 THR A N 1
ATOM 600 C CA . THR A 1 82 ? -13.909 3.827 1.730 1.00 89.81 82 THR A CA 1
ATOM 601 C C . THR A 1 82 ? -12.416 3.616 1.511 1.00 89.81 82 THR A C 1
ATOM 603 O O . THR A 1 82 ? -11.627 4.559 1.564 1.00 89.81 82 THR A O 1
ATOM 606 N N . ASP A 1 83 ? -12.037 2.387 1.182 1.00 93.00 83 ASP A N 1
ATOM 607 C CA . ASP A 1 83 ? -10.664 2.021 0.830 1.00 93.00 83 ASP A CA 1
ATOM 608 C C . ASP A 1 83 ? -10.105 2.904 -0.301 1.00 93.00 83 ASP A C 1
ATOM 610 O O . ASP A 1 83 ? -8.948 3.313 -0.265 1.00 93.00 83 ASP A O 1
ATOM 614 N N . GLU A 1 84 ? -10.946 3.280 -1.270 1.00 92.31 84 GLU A N 1
ATOM 615 C CA . GLU A 1 84 ? -10.583 4.189 -2.363 1.00 92.31 84 GLU A CA 1
ATOM 616 C C . GLU A 1 84 ? -10.154 5.574 -1.850 1.00 92.31 84 GLU A C 1
ATOM 618 O O . GLU A 1 84 ? -9.149 6.122 -2.302 1.00 92.31 84 GLU A O 1
ATOM 623 N N . GLN A 1 85 ? -10.863 6.128 -0.861 1.00 90.75 85 GLN A N 1
ATOM 624 C CA . GLN A 1 85 ? -10.485 7.400 -0.239 1.00 90.75 85 GLN A CA 1
ATOM 625 C C . GLN A 1 85 ? -9.148 7.291 0.504 1.00 90.75 85 GLN A C 1
ATOM 627 O O . GLN A 1 85 ? -8.323 8.198 0.396 1.00 90.75 85 GLN A O 1
ATOM 632 N N . LEU A 1 86 ? -8.896 6.180 1.206 1.00 91.88 86 LEU A N 1
ATOM 633 C CA . LEU A 1 86 ? -7.615 5.939 1.884 1.00 91.88 86 LEU A CA 1
ATOM 634 C C . LEU A 1 86 ? -6.455 5.893 0.882 1.00 91.88 86 LEU A C 1
ATOM 636 O O . LEU A 1 86 ? -5.416 6.516 1.097 1.00 91.88 86 LEU A O 1
ATOM 640 N N . VAL A 1 87 ? -6.648 5.200 -0.241 1.00 94.50 87 VAL A N 1
ATOM 641 C CA . VAL A 1 87 ? -5.648 5.099 -1.314 1.00 94.50 87 VAL A CA 1
ATOM 642 C C . VAL A 1 87 ? -5.398 6.447 -1.981 1.00 94.50 87 VAL A C 1
ATOM 644 O O . VAL A 1 87 ? -4.250 6.772 -2.276 1.00 94.50 87 VAL A O 1
ATOM 647 N N . ASN A 1 88 ? -6.435 7.261 -2.188 1.00 93.06 88 ASN A N 1
ATOM 648 C CA . ASN A 1 88 ? -6.277 8.607 -2.741 1.00 93.06 88 ASN A CA 1
ATOM 649 C C . ASN A 1 88 ? -5.417 9.494 -1.832 1.00 93.06 88 ASN A C 1
ATOM 651 O O . ASN A 1 88 ? -4.484 10.132 -2.308 1.00 93.06 88 ASN A O 1
ATOM 655 N N . ILE A 1 89 ? -5.655 9.450 -0.522 1.00 89.94 89 ILE A N 1
ATOM 656 C CA . ILE A 1 89 ? -4.852 10.180 0.467 1.00 89.94 89 ILE A CA 1
ATOM 657 C C . ILE A 1 89 ? -3.390 9.706 0.467 1.00 89.94 89 ILE A C 1
ATOM 659 O O . ILE A 1 89 ? -2.468 10.516 0.560 1.00 89.94 89 ILE A O 1
ATOM 663 N N . LEU A 1 90 ? -3.155 8.395 0.363 1.00 93.06 90 LEU A N 1
ATOM 664 C CA . LEU A 1 90 ? -1.799 7.853 0.238 1.00 93.06 90 LEU A CA 1
ATOM 665 C C . LEU A 1 90 ? -1.137 8.328 -1.066 1.00 93.06 90 LEU A C 1
ATOM 667 O O . LEU A 1 90 ? 0.037 8.698 -1.069 1.00 93.06 90 LEU A O 1
ATOM 671 N N . ASN A 1 91 ? -1.889 8.390 -2.164 1.00 95.94 91 ASN A N 1
ATOM 672 C CA . ASN A 1 91 ? -1.401 8.902 -3.441 1.00 95.94 91 ASN A CA 1
ATOM 673 C C . ASN A 1 91 ? -1.047 10.392 -3.401 1.00 95.94 91 ASN A C 1
ATOM 675 O O . ASN A 1 91 ? -0.073 10.771 -4.042 1.00 95.94 91 ASN A O 1
ATOM 679 N N . ASP A 1 92 ? -1.727 11.217 -2.606 1.00 92.69 92 ASP A N 1
ATOM 680 C CA . ASP A 1 92 ? -1.329 12.621 -2.415 1.00 92.69 92 ASP A CA 1
ATOM 681 C C . ASP A 1 92 ? 0.079 12.760 -1.807 1.00 92.69 92 ASP A C 1
ATOM 683 O O . ASP A 1 92 ? 0.753 13.769 -2.023 1.00 92.69 92 ASP A O 1
ATOM 687 N N . LYS A 1 93 ? 0.538 11.747 -1.057 1.00 90.38 93 LYS A N 1
ATOM 688 C CA . LYS A 1 93 ? 1.879 11.706 -0.455 1.00 90.38 93 LYS A CA 1
ATOM 689 C C . LYS A 1 93 ? 2.916 11.043 -1.358 1.00 90.38 93 LYS A C 1
ATOM 691 O O . LYS A 1 93 ? 4.023 11.555 -1.492 1.00 90.38 93 LYS A O 1
ATOM 696 N N . PHE A 1 94 ? 2.583 9.889 -1.934 1.00 93.56 94 PHE A N 1
ATOM 697 C CA . PHE A 1 94 ? 3.564 9.024 -2.595 1.00 93.56 94 PHE A CA 1
ATOM 698 C C . PHE A 1 94 ? 3.563 9.114 -4.117 1.00 93.56 94 PHE A C 1
ATOM 700 O O . PHE A 1 94 ? 4.546 8.704 -4.735 1.00 93.56 94 PHE A O 1
ATOM 707 N N . ALA A 1 95 ? 2.490 9.600 -4.745 1.00 95.81 95 ALA A N 1
ATOM 708 C CA . ALA A 1 95 ? 2.455 9.666 -6.196 1.00 95.81 95 ALA A CA 1
ATOM 709 C C . ALA A 1 95 ? 3.446 10.715 -6.712 1.00 95.81 95 ALA A C 1
ATOM 711 O O . ALA A 1 95 ? 3.559 11.824 -6.190 1.00 95.81 95 ALA A O 1
ATOM 712 N N . PHE A 1 96 ? 4.151 10.380 -7.786 1.00 94.44 96 PHE A N 1
ATOM 713 C CA . PHE A 1 96 ? 5.111 11.278 -8.415 1.00 94.44 96 PHE A CA 1
ATOM 714 C C . PHE A 1 96 ? 5.097 11.125 -9.934 1.00 94.44 96 PHE A C 1
ATOM 716 O O . PHE A 1 96 ? 4.566 10.165 -10.495 1.00 94.44 96 PHE A O 1
ATOM 723 N N . LYS A 1 97 ? 5.697 12.096 -10.626 1.00 95.44 97 LYS A N 1
ATOM 724 C CA . LYS A 1 97 ? 5.838 12.077 -12.085 1.00 95.44 97 LYS A CA 1
ATOM 725 C C . LYS A 1 97 ? 7.299 11.998 -12.487 1.00 95.44 97 LYS A C 1
ATOM 727 O O . LYS A 1 97 ? 8.137 12.701 -11.928 1.00 95.44 97 LYS A O 1
ATOM 732 N N . ALA A 1 98 ? 7.585 11.195 -13.507 1.00 92.12 98 ALA A N 1
ATOM 733 C CA . ALA A 1 98 ? 8.881 11.174 -14.175 1.00 92.12 98 ALA A CA 1
ATOM 734 C C . ALA A 1 98 ? 8.673 11.261 -15.694 1.00 92.12 98 ALA A C 1
ATOM 736 O O . ALA A 1 98 ? 8.290 10.291 -16.356 1.00 92.12 98 ALA A O 1
ATOM 737 N N . GLY A 1 99 ? 8.903 12.458 -16.243 1.00 93.50 99 GLY A N 1
ATOM 738 C CA . GLY A 1 99 ? 8.508 12.792 -17.613 1.00 93.50 99 GLY A CA 1
ATOM 739 C C . GLY A 1 99 ? 6.984 12.804 -17.758 1.00 93.50 99 GLY A C 1
ATOM 740 O O . GLY A 1 99 ? 6.293 13.393 -16.928 1.00 93.50 99 GLY A O 1
ATOM 741 N N . ASP A 1 100 ? 6.478 12.123 -18.786 1.00 94.31 100 ASP A N 1
ATOM 742 C CA . ASP A 1 100 ? 5.037 11.994 -19.055 1.00 94.31 100 ASP A CA 1
ATOM 743 C C . ASP A 1 100 ? 4.367 10.861 -18.253 1.00 94.31 100 ASP A C 1
ATOM 745 O O . ASP A 1 100 ? 3.152 10.682 -18.328 1.00 94.31 100 ASP A O 1
ATOM 749 N N . ASN A 1 101 ? 5.144 10.088 -17.487 1.00 92.50 101 ASN A N 1
ATOM 750 C CA . ASN A 1 101 ? 4.634 8.968 -16.701 1.00 92.50 101 ASN A CA 1
ATOM 751 C C . ASN A 1 101 ? 4.258 9.418 -15.285 1.00 92.50 101 ASN A C 1
ATOM 753 O O . ASN A 1 101 ? 5.021 10.129 -14.626 1.00 92.50 101 ASN A O 1
ATOM 757 N N . GLU A 1 102 ? 3.105 8.950 -14.812 1.00 95.62 102 GLU A N 1
ATOM 758 C CA . GLU A 1 102 ? 2.646 9.079 -13.430 1.00 95.62 102 GLU A CA 1
ATOM 759 C C . GLU A 1 102 ? 2.811 7.733 -12.720 1.00 95.62 102 GLU A C 1
ATOM 761 O O . GLU A 1 102 ? 2.332 6.707 -13.204 1.00 95.62 102 GLU A O 1
ATOM 766 N N . PHE A 1 103 ? 3.484 7.756 -11.575 1.00 96.75 103 PHE A N 1
ATOM 767 C CA . PHE A 1 103 ? 3.681 6.613 -10.695 1.00 96.75 103 PHE A CA 1
ATOM 768 C C . PHE A 1 103 ? 2.853 6.843 -9.440 1.00 96.75 103 PHE A C 1
ATOM 770 O O . PHE A 1 103 ? 2.985 7.880 -8.793 1.00 96.75 103 PHE A O 1
ATOM 777 N N . LYS A 1 104 ? 1.969 5.899 -9.130 1.00 97.75 104 LYS A N 1
ATOM 778 C CA . LYS A 1 104 ? 1.036 5.980 -8.006 1.00 97.75 104 LYS A CA 1
ATOM 77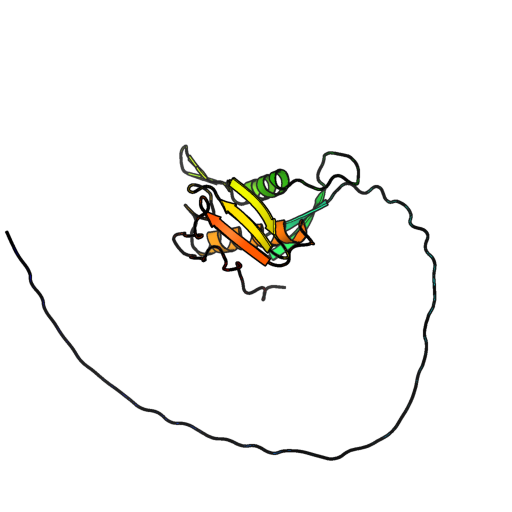9 C C . LYS A 1 104 ? 0.671 4.588 -7.512 1.00 97.75 104 LYS A C 1
ATOM 781 O O . LYS A 1 104 ? 0.957 3.596 -8.185 1.00 97.75 104 LYS A O 1
ATOM 786 N N . ILE A 1 105 ? 0.055 4.533 -6.341 1.00 98.38 105 ILE A N 1
ATOM 787 C CA . ILE A 1 105 ? -0.500 3.326 -5.745 1.00 98.38 105 ILE A CA 1
ATOM 788 C C . ILE A 1 105 ? -1.788 2.987 -6.498 1.00 98.38 105 ILE A C 1
ATOM 790 O O . ILE A 1 105 ? -2.709 3.803 -6.599 1.00 98.38 105 ILE A O 1
ATOM 794 N N . ILE A 1 106 ? -1.834 1.779 -7.044 1.00 98.00 106 ILE A N 1
ATOM 795 C CA . ILE A 1 106 ? -2.927 1.198 -7.812 1.00 98.00 106 ILE A CA 1
ATOM 796 C C . ILE A 1 106 ? -3.219 -0.164 -7.187 1.00 98.00 106 ILE A C 1
ATOM 798 O O . ILE A 1 106 ? -2.400 -1.080 -7.242 1.00 98.00 106 ILE A O 1
ATOM 802 N N . ILE A 1 107 ? -4.400 -0.289 -6.590 1.00 98.00 107 ILE A N 1
ATOM 803 C CA . ILE A 1 107 ? -4.835 -1.504 -5.906 1.00 98.00 107 ILE A CA 1
ATOM 804 C C . ILE A 1 107 ? -5.867 -2.221 -6.776 1.00 98.00 107 ILE A C 1
ATOM 806 O O . ILE A 1 107 ? -6.886 -1.643 -7.148 1.00 98.00 107 ILE A O 1
ATOM 810 N N . ASN A 1 108 ? -5.608 -3.490 -7.076 1.00 98.25 108 ASN A N 1
ATOM 811 C CA . ASN A 1 108 ? -6.553 -4.390 -7.727 1.00 98.25 108 ASN A CA 1
ATOM 812 C C . ASN A 1 108 ? -7.667 -4.805 -6.756 1.00 98.25 108 ASN A C 1
ATOM 814 O O . ASN A 1 108 ? -8.840 -4.844 -7.131 1.00 98.25 108 ASN A O 1
ATOM 818 N N . SER A 1 109 ? -7.317 -5.146 -5.507 1.00 98.12 109 SER A N 1
ATOM 819 C CA . SER A 1 109 ? -8.305 -5.457 -4.468 1.00 98.12 109 SER A CA 1
ATOM 820 C C . SER A 1 109 ? -7.778 -5.300 -3.043 1.00 98.12 109 SER A C 1
ATOM 822 O O . SER A 1 109 ? -6.600 -5.537 -2.785 1.00 98.12 109 SER A O 1
ATOM 824 N N . ILE A 1 110 ? -8.689 -4.976 -2.123 1.00 98.06 110 ILE A N 1
ATOM 825 C CA . ILE A 1 110 ? -8.506 -5.102 -0.673 1.00 98.06 110 ILE A CA 1
ATOM 826 C C . ILE A 1 110 ? -9.559 -6.082 -0.157 1.00 98.06 110 ILE A C 1
ATOM 828 O O . ILE A 1 110 ? -10.737 -5.974 -0.509 1.00 98.06 110 ILE A O 1
ATOM 832 N N . LYS A 1 111 ? -9.144 -7.089 0.617 1.00 97.44 111 LYS A N 1
ATOM 833 C CA . LYS A 1 111 ? -10.041 -8.132 1.138 1.00 97.44 111 LYS A CA 1
ATOM 834 C C . LYS A 1 111 ? -9.717 -8.463 2.587 1.00 97.44 111 LYS A C 1
ATOM 836 O O . LYS A 1 111 ? -8.572 -8.752 2.918 1.00 97.44 111 LYS A O 1
ATOM 841 N N . GLU A 1 112 ? -10.743 -8.507 3.427 1.00 97.38 112 GLU A N 1
ATOM 842 C CA . GLU A 1 112 ? -10.640 -9.031 4.791 1.00 97.38 112 GLU A CA 1
ATOM 843 C C . GLU A 1 112 ? -10.842 -10.555 4.786 1.00 97.38 112 GLU A C 1
ATOM 845 O O . GLU A 1 112 ? -11.790 -11.068 4.183 1.00 97.38 112 GLU A O 1
ATOM 850 N N . ASN A 1 113 ? -9.966 -11.290 5.471 1.00 96.69 113 ASN A N 1
ATOM 851 C CA . ASN A 1 113 ? -10.122 -12.720 5.734 1.00 96.69 113 ASN A CA 1
ATOM 852 C C . ASN A 1 113 ? -9.574 -13.059 7.128 1.00 96.69 113 ASN A C 1
ATOM 854 O O . ASN A 1 113 ? -8.362 -13.088 7.349 1.00 96.69 113 ASN A O 1
ATOM 858 N N . GLY A 1 114 ? -10.478 -13.316 8.077 1.00 94.69 114 GLY A N 1
ATOM 859 C CA . GLY A 1 114 ? -10.113 -13.497 9.482 1.00 94.69 114 GLY A CA 1
ATOM 860 C C . GLY A 1 114 ? -9.492 -12.221 10.055 1.00 94.69 114 GLY A C 1
ATOM 861 O O . GLY A 1 114 ? -10.069 -11.147 9.924 1.00 94.69 114 GLY A O 1
ATOM 862 N N . SER A 1 115 ? -8.315 -12.344 10.671 1.00 95.31 115 SER A N 1
ATOM 863 C CA . SER A 1 115 ? -7.513 -11.215 11.169 1.00 95.31 115 SER A CA 1
ATOM 864 C C . SER A 1 115 ? -6.626 -10.565 10.099 1.00 95.31 115 SER A C 1
ATOM 866 O O . SER A 1 115 ? -5.916 -9.607 10.406 1.00 95.31 115 SER A O 1
ATOM 868 N N . GLY A 1 116 ? -6.627 -11.084 8.868 1.00 97.88 116 GLY A N 1
ATOM 869 C CA . GLY A 1 116 ? -5.763 -10.618 7.789 1.00 97.88 116 GLY A CA 1
ATOM 870 C C . GLY A 1 116 ? -6.463 -9.651 6.840 1.00 97.88 116 GLY A C 1
ATOM 871 O O . GLY A 1 116 ? -7.586 -9.908 6.398 1.00 97.88 116 GLY A O 1
ATOM 872 N N . LEU A 1 117 ? -5.763 -8.575 6.488 1.00 98.38 117 LEU A N 1
ATOM 873 C CA . LEU A 1 117 ? -6.115 -7.666 5.405 1.00 98.38 117 LEU A CA 1
ATOM 874 C C . LEU A 1 117 ? -5.203 -7.937 4.204 1.00 98.38 117 LEU A C 1
ATOM 876 O O . LEU A 1 117 ? -3.989 -7.795 4.292 1.00 98.38 117 LEU A O 1
ATOM 880 N N . TYR A 1 118 ? -5.781 -8.345 3.082 1.00 98.44 118 TYR A N 1
ATOM 881 C CA . TYR A 1 118 ? -5.043 -8.721 1.879 1.00 98.44 118 TYR A CA 1
ATOM 882 C C . TYR A 1 118 ? -5.145 -7.599 0.860 1.00 98.44 118 TYR A C 1
ATOM 884 O O . TYR A 1 118 ? -6.250 -7.265 0.428 1.00 98.44 118 TYR A O 1
ATOM 892 N N . VAL A 1 119 ? -4.001 -7.040 0.478 1.00 98.62 119 VAL A N 1
ATOM 893 C CA . VAL A 1 119 ? -3.893 -5.956 -0.495 1.00 98.62 119 VAL A CA 1
ATOM 894 C C . VAL A 1 119 ? -3.151 -6.469 -1.724 1.00 98.62 119 VAL A C 1
ATOM 896 O O . VAL A 1 119 ? -1.999 -6.898 -1.648 1.00 98.62 119 VAL A O 1
ATOM 899 N N . ASP A 1 120 ? -3.836 -6.436 -2.861 1.00 98.62 120 ASP A N 1
ATOM 900 C CA . ASP A 1 120 ? -3.283 -6.815 -4.160 1.00 98.62 120 ASP A CA 1
ATOM 901 C C . ASP A 1 120 ? -3.020 -5.563 -4.990 1.00 98.62 120 ASP A C 1
ATOM 903 O O . ASP A 1 120 ? -3.957 -4.841 -5.340 1.00 98.62 120 ASP A O 1
ATOM 907 N N . PHE A 1 121 ? -1.755 -5.298 -5.293 1.00 98.62 121 PHE A N 1
ATOM 908 C CA . PHE A 1 121 ? -1.338 -4.187 -6.137 1.00 98.62 121 PHE A CA 1
ATOM 909 C C . PHE A 1 121 ? -1.371 -4.580 -7.613 1.00 98.62 121 PHE A C 1
ATOM 911 O O . PHE A 1 121 ? -1.099 -5.725 -7.973 1.00 98.62 121 PHE A O 1
ATOM 918 N N . ALA A 1 122 ? -1.633 -3.608 -8.484 1.00 98.25 122 ALA A N 1
ATOM 919 C CA . ALA A 1 122 ? -1.375 -3.784 -9.909 1.00 98.25 122 ALA A CA 1
ATOM 920 C C . ALA A 1 122 ? 0.140 -3.884 -10.172 1.00 98.25 122 ALA A C 1
ATOM 922 O O . ALA A 1 122 ? 0.927 -3.187 -9.530 1.00 98.25 122 ALA A O 1
ATOM 923 N N . GLY A 1 123 ? 0.568 -4.669 -11.164 1.00 96.06 123 GLY A N 1
ATOM 924 C CA . GLY A 1 123 ? 1.992 -4.890 -11.472 1.00 96.06 123 GLY A CA 1
ATOM 925 C C . GLY A 1 123 ? 2.830 -3.654 -11.828 1.00 96.06 123 GLY A C 1
ATOM 926 O O . GLY A 1 123 ? 4.056 -3.710 -11.808 1.00 96.06 123 GLY A O 1
ATOM 927 N N . ASN A 1 124 ? 2.197 -2.527 -12.153 1.00 94.69 124 ASN A N 1
ATOM 928 C CA . ASN A 1 124 ? 2.858 -1.243 -12.412 1.00 94.69 124 ASN A CA 1
ATOM 929 C C . ASN A 1 124 ? 2.676 -0.217 -11.278 1.00 94.69 124 ASN A C 1
ATOM 931 O O . ASN A 1 124 ? 2.999 0.958 -11.459 1.00 94.69 124 ASN A O 1
ATOM 935 N N . SER A 1 125 ? 2.126 -0.646 -10.145 1.00 96.38 125 SER A N 1
ATOM 936 C CA . SER A 1 125 ? 1.896 0.177 -8.965 1.00 96.38 125 SER A CA 1
ATOM 937 C C . SER A 1 125 ? 3.197 0.426 -8.210 1.00 96.38 125 SER A C 1
ATOM 939 O O . SER A 1 125 ? 3.981 -0.498 -7.993 1.00 96.38 125 SER A O 1
ATOM 941 N N . ILE A 1 126 ? 3.383 1.639 -7.689 1.00 95.38 126 ILE A N 1
ATOM 942 C CA . ILE A 1 126 ? 4.236 1.783 -6.497 1.00 95.38 126 ILE A CA 1
ATOM 943 C C . ILE A 1 126 ? 3.481 1.130 -5.321 1.00 95.38 126 ILE A C 1
ATOM 945 O O . ILE A 1 126 ? 2.248 1.189 -5.306 1.00 95.38 126 ILE A O 1
ATOM 949 N N . PRO A 1 127 ? 4.132 0.483 -4.350 1.00 95.06 127 PRO A N 1
ATOM 950 C CA . PRO A 1 127 ? 5.578 0.422 -4.125 1.00 95.06 127 PRO A CA 1
ATOM 951 C C . PRO A 1 127 ? 6.330 -0.662 -4.921 1.00 95.06 127 PRO A C 1
ATOM 953 O O . PRO A 1 127 ? 7.556 -0.640 -4.945 1.00 95.06 127 PRO A O 1
ATOM 956 N N . ALA A 1 128 ? 5.637 -1.562 -5.627 1.00 92.56 128 ALA A N 1
ATOM 957 C CA . ALA A 1 128 ? 6.267 -2.700 -6.310 1.00 92.56 128 ALA A CA 1
ATOM 958 C C . ALA A 1 128 ? 7.271 -2.297 -7.410 1.00 92.56 128 ALA A C 1
ATOM 960 O O . ALA A 1 128 ? 8.185 -3.056 -7.739 1.00 92.56 128 ALA A O 1
ATOM 961 N N . VAL A 1 129 ? 7.124 -1.097 -7.982 1.00 93.25 129 VAL A N 1
ATOM 962 C CA . VAL A 1 129 ? 8.049 -0.544 -8.978 1.00 93.25 129 VAL A CA 1
ATOM 963 C C . VAL A 1 129 ? 8.463 0.889 -8.655 1.00 93.25 129 VAL A C 1
ATOM 965 O O . VAL A 1 129 ? 7.757 1.629 -7.977 1.00 93.25 129 VAL A O 1
ATOM 968 N N . SER A 1 130 ? 9.588 1.311 -9.237 1.00 93.00 130 SER A N 1
ATOM 969 C CA . SER A 1 130 ? 10.009 2.719 -9.308 1.00 93.00 130 SER A CA 1
ATOM 970 C C . SER A 1 130 ? 10.243 3.422 -7.963 1.00 93.00 130 SER A C 1
ATOM 972 O O . SER A 1 130 ? 10.211 4.650 -7.915 1.00 93.00 130 SER A O 1
ATOM 974 N N . MET A 1 131 ? 10.530 2.676 -6.895 1.00 92.75 131 MET A N 1
ATOM 975 C CA . MET A 1 131 ? 10.953 3.215 -5.600 1.00 92.75 131 MET A CA 1
ATOM 976 C C . MET A 1 131 ? 12.342 2.704 -5.216 1.00 92.75 131 MET A C 1
ATOM 978 O O . MET A 1 131 ? 12.745 1.618 -5.629 1.00 92.75 131 MET A O 1
ATOM 982 N N . GLY A 1 132 ? 13.090 3.517 -4.467 1.00 92.44 132 GLY A N 1
ATOM 983 C CA . GLY A 1 132 ? 14.282 3.052 -3.764 1.00 92.44 132 GLY A CA 1
ATOM 984 C C . GLY A 1 132 ? 13.894 2.299 -2.491 1.00 92.44 132 GLY A C 1
ATOM 985 O O . GLY A 1 132 ? 12.772 2.423 -2.012 1.00 92.44 132 GLY A O 1
ATOM 986 N N . SER A 1 133 ? 14.822 1.518 -1.934 1.00 90.38 133 SER A N 1
ATOM 987 C CA . SER A 1 133 ? 14.544 0.620 -0.801 1.00 90.38 133 SER A CA 1
ATOM 988 C C . SER A 1 133 ? 13.914 1.318 0.405 1.00 90.38 133 SER A C 1
ATOM 990 O O . SER A 1 133 ? 13.023 0.751 1.026 1.00 90.38 133 SER A O 1
ATOM 992 N N . SER A 1 134 ? 14.365 2.527 0.746 1.00 89.62 134 SER A N 1
ATOM 993 C CA . SER A 1 134 ? 13.840 3.258 1.904 1.00 89.62 134 SER A CA 1
ATOM 994 C C . SER A 1 134 ? 12.476 3.883 1.618 1.00 89.62 134 SER A C 1
ATOM 996 O O . SER A 1 134 ? 11.604 3.874 2.482 1.00 89.62 134 SER A O 1
ATOM 998 N N . GLU A 1 135 ? 12.273 4.413 0.411 1.00 91.44 135 GLU A N 1
ATOM 999 C CA . GLU A 1 135 ? 10.987 4.965 -0.013 1.00 91.44 135 GLU A CA 1
ATOM 1000 C C . GLU A 1 135 ? 9.924 3.870 -0.149 1.00 91.44 135 GLU A C 1
ATOM 1002 O O . GLU A 1 135 ? 8.774 4.075 0.235 1.00 91.44 135 GLU A O 1
ATOM 1007 N N . GLU A 1 136 ? 10.321 2.699 -0.650 1.00 95.44 136 GLU A N 1
ATOM 1008 C CA . GLU A 1 136 ? 9.471 1.519 -0.764 1.00 95.44 136 GLU A CA 1
ATOM 1009 C C . GLU A 1 136 ? 8.979 1.057 0.610 1.00 95.44 136 GLU A C 1
ATOM 1011 O O . GLU A 1 136 ? 7.775 0.910 0.822 1.00 95.44 136 GLU A O 1
ATOM 1016 N N . GLU A 1 137 ? 9.899 0.882 1.561 1.00 93.12 137 GLU A N 1
ATOM 1017 C CA . GLU A 1 137 ? 9.570 0.484 2.929 1.00 93.12 137 GLU A CA 1
ATOM 1018 C C . GLU A 1 137 ? 8.641 1.510 3.594 1.00 93.12 137 GLU A C 1
ATOM 1020 O O . GLU A 1 137 ? 7.598 1.142 4.134 1.00 93.12 137 GLU A O 1
ATOM 1025 N N . ALA A 1 138 ? 8.952 2.805 3.490 1.00 91.12 138 ALA A N 1
ATOM 1026 C CA . ALA A 1 138 ? 8.105 3.870 4.024 1.00 91.12 138 ALA A CA 1
ATOM 1027 C C . ALA A 1 138 ? 6.692 3.866 3.410 1.00 91.12 138 ALA A C 1
ATOM 1029 O O . ALA A 1 138 ? 5.704 4.085 4.119 1.00 91.12 138 ALA A O 1
ATOM 1030 N N . CYS A 1 139 ? 6.584 3.592 2.107 1.00 95.06 139 CYS A N 1
ATOM 1031 C CA . CYS A 1 139 ? 5.307 3.467 1.413 1.00 95.06 139 CYS A CA 1
ATOM 1032 C C . CYS A 1 139 ? 4.506 2.265 1.930 1.00 95.06 139 CYS A C 1
ATOM 1034 O O . CYS A 1 139 ? 3.353 2.427 2.334 1.00 95.06 139 CYS A O 1
ATOM 1036 N N . LEU A 1 140 ? 5.128 1.085 2.014 1.00 96.62 140 LEU A N 1
ATOM 1037 C CA . LEU A 1 140 ? 4.500 -0.131 2.540 1.00 96.62 140 LEU A CA 1
ATOM 1038 C C . LEU A 1 140 ? 4.068 0.011 4.007 1.00 96.62 140 LEU A C 1
ATOM 1040 O O . LEU A 1 140 ? 2.992 -0.465 4.369 1.00 96.62 140 LEU A O 1
ATOM 1044 N N . ILE A 1 141 ? 4.856 0.690 4.847 1.00 94.19 141 ILE A N 1
ATOM 1045 C CA . ILE A 1 141 ? 4.495 0.982 6.244 1.00 94.19 141 ILE A CA 1
ATOM 1046 C C . ILE A 1 141 ? 3.301 1.938 6.306 1.00 94.19 141 ILE A C 1
ATOM 1048 O O . ILE A 1 141 ? 2.356 1.689 7.052 1.00 94.19 141 ILE A O 1
ATOM 1052 N N . SER A 1 142 ? 3.299 3.011 5.510 1.00 93.81 142 SER A N 1
ATOM 1053 C CA . SER A 1 142 ? 2.186 3.968 5.503 1.00 93.81 142 SER A CA 1
ATOM 1054 C C . SER A 1 142 ? 0.884 3.336 5.007 1.00 93.81 142 SER A C 1
ATOM 1056 O O . SER A 1 142 ? -0.171 3.586 5.598 1.00 93.81 142 SER A O 1
ATOM 1058 N N . ILE A 1 143 ? 0.955 2.455 4.003 1.00 96.19 143 ILE A N 1
ATOM 1059 C CA . ILE A 1 143 ? -0.178 1.632 3.560 1.00 96.19 143 ILE A CA 1
ATOM 1060 C C . ILE A 1 143 ? -0.653 0.728 4.705 1.00 96.19 143 ILE A C 1
ATOM 1062 O O . ILE A 1 143 ? -1.840 0.744 5.031 1.00 96.19 143 ILE A O 1
ATOM 1066 N N . ALA A 1 144 ? 0.259 -0.003 5.357 1.00 95.88 144 ALA A N 1
ATOM 1067 C CA . ALA A 1 144 ? -0.069 -0.918 6.451 1.00 95.88 144 ALA A CA 1
ATOM 1068 C C . ALA A 1 144 ? -0.792 -0.204 7.592 1.00 95.88 144 ALA A C 1
ATOM 1070 O O . ALA A 1 144 ? -1.880 -0.604 8.000 1.00 95.88 144 ALA A O 1
ATOM 1071 N N . GLU A 1 145 ? -0.199 0.877 8.087 1.00 92.56 145 GLU A N 1
ATOM 1072 C CA . GLU A 1 145 ? -0.714 1.622 9.228 1.00 92.56 145 GLU A CA 1
ATOM 1073 C C . GLU A 1 145 ? -2.025 2.335 8.914 1.00 92.56 145 GLU A C 1
ATOM 1075 O O . GLU A 1 145 ? -2.941 2.339 9.736 1.00 92.56 145 GLU A O 1
ATOM 1080 N N . THR A 1 146 ? -2.136 2.933 7.727 1.00 92.19 146 THR A N 1
ATOM 1081 C CA . THR A 1 146 ? -3.364 3.618 7.316 1.00 92.19 146 THR A CA 1
ATOM 1082 C C . THR A 1 146 ? -4.494 2.610 7.157 1.00 92.19 146 THR A C 1
ATOM 1084 O O . THR A 1 146 ? -5.570 2.810 7.711 1.00 92.19 146 THR A O 1
ATOM 1087 N N . LEU A 1 147 ? -4.272 1.491 6.469 1.00 95.00 147 LEU A N 1
ATOM 1088 C CA . LEU A 1 147 ? -5.333 0.513 6.259 1.00 95.00 147 LEU A CA 1
ATOM 1089 C C . LEU A 1 147 ? -5.713 -0.207 7.563 1.00 95.00 147 LEU A C 1
ATOM 1091 O O . LEU A 1 147 ? -6.884 -0.201 7.932 1.00 95.00 147 LEU A O 1
ATOM 1095 N N . LEU A 1 148 ? -4.763 -0.741 8.337 1.00 93.19 148 LEU A N 1
ATOM 1096 C CA . LEU A 1 148 ? -5.085 -1.473 9.574 1.00 93.19 148 LEU A CA 1
ATOM 1097 C C . LEU A 1 148 ? -5.841 -0.612 10.597 1.00 93.19 148 LEU A C 1
ATOM 1099 O O . LEU A 1 148 ? -6.781 -1.086 11.233 1.00 93.19 148 LEU A O 1
ATOM 1103 N N . LYS A 1 149 ? -5.517 0.682 10.712 1.00 88.88 149 LYS A N 1
ATOM 1104 C CA . LYS A 1 149 ? -6.250 1.593 11.606 1.00 88.88 149 LYS A CA 1
ATOM 1105 C C . LYS A 1 149 ? -7.691 1.875 11.172 1.00 88.88 149 LYS A C 1
ATOM 1107 O O . LYS A 1 149 ? -8.489 2.306 12.006 1.00 88.88 149 LYS A O 1
ATOM 1112 N N . ASN A 1 150 ? -8.025 1.648 9.901 1.00 91.50 150 ASN A N 1
ATOM 1113 C CA . ASN A 1 150 ? -9.373 1.809 9.349 1.00 91.50 150 ASN A CA 1
ATOM 1114 C C . ASN A 1 150 ? -10.101 0.458 9.137 1.00 91.50 150 ASN A C 1
ATOM 1116 O O . ASN A 1 150 ? -11.304 0.442 8.867 1.00 91.50 150 ASN A O 1
ATOM 1120 N N . HIS A 1 151 ? -9.411 -0.668 9.359 1.00 92.31 151 HIS A N 1
ATOM 1121 C CA . HIS A 1 151 ? -9.955 -2.030 9.392 1.00 92.31 151 HIS A CA 1
ATOM 1122 C C . HIS A 1 151 ? -9.671 -2.691 10.758 1.00 92.31 151 HIS A C 1
ATOM 1124 O O . HIS A 1 151 ? -8.824 -3.576 10.850 1.00 92.31 151 HIS A O 1
ATOM 1130 N N . PRO A 1 152 ? -10.374 -2.298 11.841 1.00 89.62 152 PRO A N 1
ATOM 1131 C CA . PRO A 1 152 ? -10.046 -2.717 13.211 1.00 89.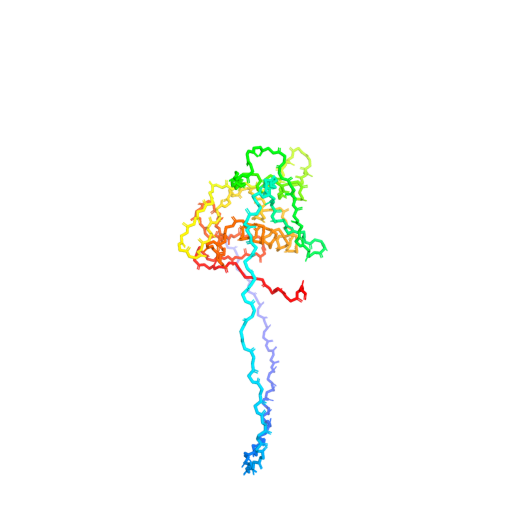62 152 PRO A CA 1
ATOM 1132 C C . PRO A 1 152 ? -10.275 -4.213 13.503 1.00 89.62 152 PRO A C 1
ATOM 1134 O O . PRO A 1 152 ? -9.856 -4.703 14.549 1.00 89.62 152 PRO A O 1
ATOM 1137 N N . SER A 1 153 ? -10.955 -4.940 12.610 1.00 93.38 153 SER A N 1
ATOM 1138 C CA . SER A 1 153 ? -11.058 -6.408 12.619 1.00 93.38 153 SER A CA 1
ATOM 1139 C C . SER A 1 153 ? -9.745 -7.095 12.231 1.00 93.38 153 SER A C 1
ATOM 1141 O O . SER A 1 153 ? -9.541 -8.259 12.581 1.00 93.38 153 SER A O 1
ATOM 1143 N N . CYS A 1 154 ? -8.865 -6.394 11.515 1.00 95.88 154 CYS A N 1
ATOM 1144 C CA . CYS A 1 154 ? -7.612 -6.915 11.000 1.00 95.88 154 CYS A CA 1
ATOM 1145 C C . CYS A 1 154 ? -6.430 -6.444 11.852 1.00 95.88 154 CYS A C 1
ATOM 1147 O O . CYS A 1 154 ? -6.347 -5.292 12.268 1.00 95.88 154 CYS A O 1
ATOM 1149 N N . THR A 1 155 ? -5.481 -7.345 12.085 1.00 95.38 155 THR A N 1
ATOM 1150 C CA . THR A 1 155 ? -4.249 -7.081 12.848 1.00 95.38 155 THR A CA 1
ATOM 1151 C C . THR A 1 155 ? -2.989 -7.350 12.035 1.00 95.38 155 THR A C 1
ATOM 1153 O O . THR A 1 155 ? -1.884 -7.055 12.481 1.00 95.38 155 THR A O 1
ATOM 1156 N N . GLU A 1 156 ? -3.145 -7.958 10.863 1.00 97.25 156 GLU A N 1
ATOM 1157 C CA . GLU A 1 156 ? -2.067 -8.359 9.969 1.00 97.25 156 GLU A CA 1
ATOM 1158 C C . GLU A 1 156 ? -2.418 -7.908 8.558 1.00 97.25 156 GLU A C 1
ATOM 1160 O O . GLU A 1 156 ? -3.590 -7.922 8.176 1.00 97.25 156 GLU A O 1
ATOM 1165 N N . ILE A 1 157 ? -1.409 -7.510 7.790 1.00 98.31 157 ILE A N 1
ATOM 1166 C CA . ILE A 1 157 ? -1.578 -7.105 6.399 1.00 98.31 157 ILE A CA 1
ATOM 1167 C C . ILE A 1 157 ? -0.666 -7.933 5.502 1.00 98.31 157 ILE A C 1
ATOM 1169 O O . ILE A 1 157 ? 0.465 -8.238 5.875 1.00 98.31 157 ILE A O 1
ATOM 1173 N N . TYR A 1 158 ? -1.179 -8.302 4.337 1.00 98.62 158 TYR A N 1
ATOM 1174 C CA . TYR A 1 158 ? -0.521 -9.156 3.356 1.00 98.62 158 TYR A CA 1
ATOM 1175 C C . TYR A 1 158 ? -0.484 -8.429 2.025 1.00 98.62 158 TYR A C 1
ATOM 1177 O O . TYR A 1 158 ? -1.484 -7.828 1.618 1.00 98.62 158 TYR A O 1
ATOM 1185 N N . TYR A 1 159 ? 0.655 -8.509 1.345 1.00 98.62 159 TYR A N 1
ATOM 1186 C CA . TYR A 1 159 ? 0.865 -7.839 0.074 1.00 98.62 159 TYR A CA 1
ATOM 1187 C C . TYR A 1 159 ? 1.054 -8.844 -1.048 1.00 98.62 159 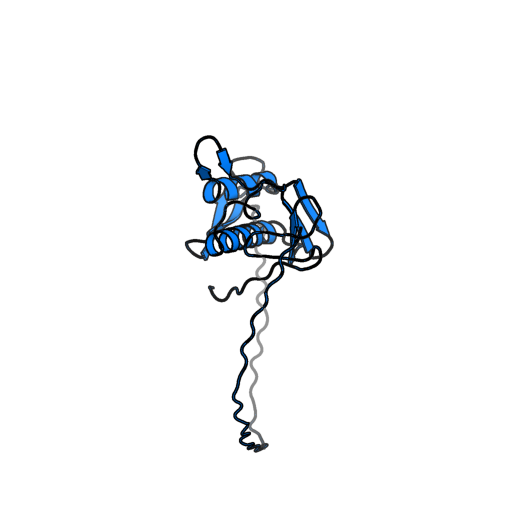TYR A C 1
ATOM 1189 O O . TYR A 1 159 ? 1.779 -9.825 -0.921 1.00 98.62 159 TYR A O 1
ATOM 1197 N N . THR A 1 160 ? 0.390 -8.568 -2.162 1.00 98.56 160 THR A N 1
ATOM 1198 C CA . THR A 1 160 ? 0.464 -9.350 -3.397 1.00 98.56 160 THR A CA 1
ATOM 1199 C C . THR A 1 160 ? 0.543 -8.408 -4.592 1.00 98.56 160 THR A C 1
ATOM 1201 O O . THR A 1 160 ? 0.216 -7.224 -4.476 1.00 98.56 160 THR A O 1
ATOM 1204 N N . VAL A 1 161 ? 1.028 -8.916 -5.724 1.00 98.38 161 VAL A N 1
ATOM 1205 C CA . VAL A 1 161 ? 1.053 -8.187 -6.998 1.00 98.38 161 VAL A CA 1
ATOM 1206 C C . VAL A 1 161 ? 0.407 -9.056 -8.069 1.00 98.38 161 VAL A C 1
ATOM 1208 O O . VAL A 1 161 ? 0.862 -10.173 -8.319 1.00 98.38 161 VAL A O 1
ATOM 1211 N N . ASP A 1 162 ? -0.655 -8.549 -8.695 1.00 98.00 162 ASP A N 1
ATOM 1212 C CA . ASP A 1 162 ? -1.470 -9.257 -9.690 1.00 98.00 162 ASP A CA 1
ATOM 1213 C C . ASP A 1 162 ? -1.869 -10.689 -9.253 1.00 98.00 162 ASP A C 1
ATOM 1215 O O . ASP A 1 162 ? -1.882 -11.639 -10.042 1.00 98.00 162 ASP A O 1
ATOM 1219 N N . GLY A 1 163 ? -2.187 -10.853 -7.964 1.00 97.19 163 GLY A N 1
ATOM 1220 C CA . GLY A 1 163 ? -2.568 -12.116 -7.328 1.00 97.19 163 GLY A CA 1
ATOM 1221 C C . GLY A 1 163 ? -1.411 -13.078 -7.029 1.00 97.19 163 GLY A C 1
ATOM 1222 O O . GLY A 1 163 ? -1.659 -14.196 -6.573 1.00 97.19 163 GLY A O 1
ATOM 1223 N N . GLY A 1 164 ? -0.168 -12.675 -7.299 1.00 97.56 164 GLY A N 1
ATOM 1224 C CA . GLY A 1 164 ? 1.055 -13.406 -6.972 1.00 97.56 164 GLY A CA 1
ATOM 1225 C C . GLY A 1 164 ? 1.779 -12.848 -5.746 1.00 97.56 164 GLY A C 1
ATOM 1226 O O . GLY A 1 164 ? 1.312 -11.918 -5.094 1.00 97.56 164 GLY A O 1
ATOM 1227 N N . ALA A 1 165 ? 2.942 -13.423 -5.445 1.00 98.12 165 ALA A N 1
ATOM 1228 C CA . ALA A 1 165 ? 3.820 -12.940 -4.381 1.00 98.12 165 ALA A CA 1
ATOM 1229 C C . ALA A 1 165 ? 4.195 -11.464 -4.599 1.00 98.12 165 ALA A C 1
ATOM 1231 O O . ALA A 1 165 ? 4.366 -11.031 -5.743 1.00 98.12 165 ALA A O 1
ATOM 1232 N N . TYR A 1 166 ? 4.333 -10.698 -3.517 1.00 98.25 166 TYR A N 1
ATOM 1233 C CA . TYR A 1 166 ? 4.849 -9.339 -3.629 1.00 98.25 166 TYR A CA 1
ATOM 1234 C C . TYR A 1 166 ? 6.337 -9.406 -3.947 1.00 98.25 166 TYR A C 1
ATOM 1236 O O . TYR A 1 166 ? 7.113 -9.953 -3.169 1.00 98.25 166 TYR A O 1
ATOM 1244 N N . MET A 1 167 ? 6.728 -8.851 -5.090 1.00 95.62 167 MET A N 1
ATOM 1245 C CA . MET A 1 167 ? 8.107 -8.872 -5.564 1.00 95.62 167 MET A CA 1
ATOM 1246 C C . MET A 1 167 ? 8.471 -7.494 -6.098 1.00 95.62 167 MET A C 1
ATOM 1248 O O . MET A 1 167 ? 7.876 -7.024 -7.070 1.00 95.62 167 MET A O 1
ATOM 1252 N N . SER A 1 168 ? 9.467 -6.871 -5.480 1.00 95.31 168 SER A N 1
ATOM 1253 C CA . SER A 1 168 ? 10.040 -5.602 -5.920 1.00 95.31 168 SER A CA 1
ATOM 1254 C C . SER A 1 168 ? 11.554 -5.724 -6.122 1.00 95.31 168 SER A C 1
ATOM 1256 O O . SER A 1 168 ? 12.125 -6.814 -6.136 1.00 95.31 168 SER A O 1
ATOM 1258 N N . GLY A 1 169 ? 12.235 -4.589 -6.296 1.00 91.88 169 GLY A N 1
ATOM 1259 C CA . GLY A 1 169 ? 13.697 -4.553 -6.312 1.00 91.88 169 GLY A CA 1
ATOM 1260 C C . GLY A 1 169 ? 14.356 -4.753 -4.940 1.00 91.88 169 GLY A C 1
ATOM 1261 O O . GLY A 1 169 ? 15.581 -4.899 -4.895 1.00 91.88 169 GLY A O 1
ATOM 1262 N N . HIS A 1 170 ? 13.593 -4.717 -3.840 1.00 94.12 170 HIS A N 1
ATOM 1263 C CA . HIS A 1 170 ? 14.144 -4.672 -2.479 1.00 94.12 170 HIS A CA 1
ATOM 1264 C C . HIS A 1 170 ? 13.440 -5.585 -1.471 1.00 94.12 170 HIS A C 1
ATOM 1266 O O . HIS A 1 170 ? 14.089 -6.030 -0.525 1.00 94.12 170 HIS A O 1
ATOM 1272 N N . ILE A 1 171 ? 12.151 -5.864 -1.659 1.00 95.25 171 ILE A N 1
ATOM 1273 C CA . ILE A 1 171 ? 11.327 -6.649 -0.741 1.00 95.25 171 ILE A CA 1
ATOM 1274 C C . ILE A 1 171 ? 10.650 -7.773 -1.528 1.00 95.25 171 ILE A C 1
ATOM 1276 O O . ILE A 1 171 ? 10.100 -7.570 -2.612 1.00 95.25 171 ILE A O 1
ATOM 1280 N N . GLU A 1 172 ? 10.692 -8.968 -0.953 1.00 97.12 172 GLU A N 1
ATOM 1281 C CA . GLU A 1 172 ? 10.036 -10.169 -1.456 1.00 97.12 172 GLU A CA 1
ATOM 1282 C C . GLU A 1 172 ? 9.203 -10.742 -0.308 1.00 97.12 172 GLU A C 1
ATOM 1284 O O . GLU A 1 172 ? 9.738 -10.932 0.785 1.00 97.12 172 GLU A O 1
ATOM 1289 N N . LEU A 1 173 ? 7.907 -10.963 -0.535 1.00 97.88 173 LEU A N 1
ATOM 1290 C CA . LEU A 1 173 ? 6.996 -11.558 0.446 1.00 97.88 173 LEU A CA 1
ATOM 1291 C C . LEU A 1 173 ? 6.178 -12.654 -0.225 1.00 97.88 173 LEU A C 1
ATOM 1293 O O . LEU A 1 173 ? 5.591 -12.435 -1.294 1.00 97.88 173 LEU A O 1
ATOM 1297 N N . ASP A 1 174 ? 6.098 -13.813 0.420 1.00 98.12 174 ASP A N 1
ATOM 1298 C CA . ASP A 1 174 ? 5.173 -14.859 -0.011 1.00 98.12 174 ASP A CA 1
ATOM 1299 C C . ASP A 1 174 ? 3.705 -14.403 0.175 1.00 98.12 174 ASP A C 1
ATOM 1301 O O . ASP A 1 174 ? 3.410 -13.584 1.048 1.00 98.12 174 ASP A O 1
ATOM 1305 N N . PRO A 1 175 ? 2.734 -14.912 -0.614 1.00 97.06 175 PRO A N 1
ATOM 1306 C CA . PRO A 1 175 ? 1.337 -14.463 -0.530 1.00 97.06 175 PRO A CA 1
ATOM 1307 C C . PRO A 1 175 ? 0.671 -14.653 0.844 1.00 97.06 175 PRO A C 1
ATOM 1309 O O . PRO A 1 175 ? -0.317 -13.987 1.153 1.00 97.06 175 PRO A O 1
ATOM 1312 N N . ASP A 1 176 ? 1.168 -15.594 1.646 1.00 95.81 176 ASP A N 1
ATOM 1313 C CA . ASP A 1 176 ? 0.732 -15.898 3.009 1.00 95.81 176 ASP A CA 1
ATOM 1314 C C . ASP A 1 176 ? 1.710 -15.389 4.082 1.00 95.81 176 ASP A C 1
ATOM 1316 O O . ASP A 1 176 ? 1.546 -15.685 5.269 1.00 95.81 176 ASP A O 1
ATOM 1320 N N . GLU A 1 177 ? 2.697 -14.582 3.689 1.00 97.62 177 GLU A N 1
ATOM 1321 C CA . GLU A 1 177 ? 3.611 -13.900 4.594 1.00 97.62 177 GLU A CA 1
ATOM 1322 C C . GLU A 1 177 ? 3.057 -12.513 4.964 1.00 97.62 177 GLU A C 1
ATOM 1324 O O . GLU A 1 177 ? 2.886 -11.649 4.099 1.00 97.62 177 GLU A O 1
ATOM 1329 N N . PRO A 1 178 ? 2.754 -12.255 6.250 1.00 97.25 178 PRO A N 1
ATOM 1330 C CA . PRO A 1 178 ? 2.319 -10.933 6.671 1.00 97.25 178 PRO A CA 1
ATOM 1331 C C . PRO A 1 178 ? 3.490 -9.952 6.602 1.00 97.25 178 PRO A C 1
ATOM 1333 O O . PRO A 1 178 ? 4.582 -10.248 7.089 1.00 97.25 178 PRO A O 1
ATOM 1336 N N . PHE A 1 179 ? 3.244 -8.745 6.101 1.00 97.62 179 PHE A N 1
ATOM 1337 C CA . PHE A 1 179 ? 4.234 -7.676 6.133 1.00 97.62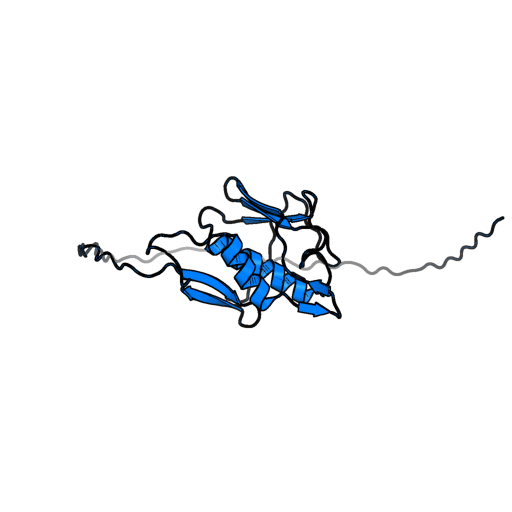 179 PHE A CA 1
ATOM 1338 C C . PHE A 1 179 ? 4.525 -7.262 7.579 1.00 97.62 179 PHE A C 1
ATOM 1340 O O . PHE A 1 179 ? 3.618 -6.938 8.353 1.00 97.62 179 PHE A O 1
ATOM 1347 N N . ARG A 1 180 ? 5.808 -7.267 7.949 1.00 94.44 180 ARG A N 1
ATOM 1348 C CA . ARG A 1 180 ? 6.297 -6.867 9.271 1.00 94.44 180 ARG A CA 1
ATOM 1349 C C . ARG A 1 180 ? 7.364 -5.797 9.116 1.00 94.44 180 ARG A C 1
ATOM 1351 O O . ARG A 1 180 ? 8.211 -5.884 8.237 1.00 94.44 180 ARG A O 1
ATOM 1358 N N . TYR A 1 181 ? 7.349 -4.839 10.029 1.00 87.25 181 TYR A N 1
ATOM 1359 C CA . TYR A 1 181 ? 8.368 -3.807 10.161 1.00 87.25 181 TYR A CA 1
ATOM 1360 C C . TYR A 1 181 ? 8.651 -3.584 11.647 1.00 87.25 181 TYR A C 1
ATOM 1362 O O . TYR A 1 181 ? 7.783 -3.791 12.501 1.00 87.25 181 TYR A O 1
ATOM 1370 N N . ASP A 1 182 ? 9.878 -3.183 11.971 1.00 79.06 182 ASP A N 1
ATOM 1371 C CA . ASP A 1 182 ? 10.260 -2.883 13.347 1.00 79.06 182 ASP A CA 1
ATOM 1372 C C . ASP A 1 182 ? 9.663 -1.532 13.761 1.00 79.06 182 ASP A C 1
ATOM 1374 O O . ASP A 1 182 ? 10.199 -0.467 13.462 1.00 79.06 182 ASP A O 1
ATOM 1378 N N . SER A 1 183 ? 8.569 -1.567 14.520 1.00 60.72 183 SER A N 1
ATOM 1379 C CA . SER A 1 183 ? 7.868 -0.377 15.017 1.00 60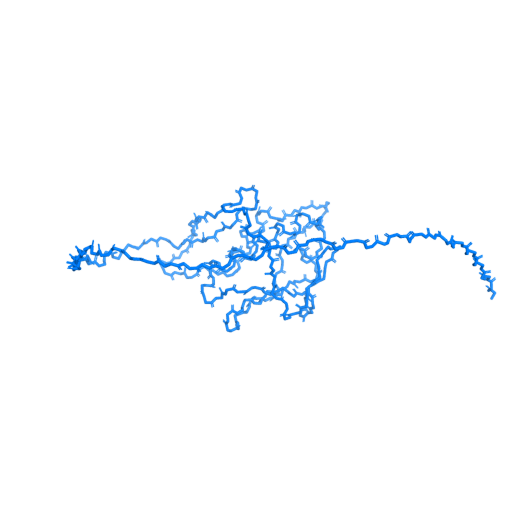.72 183 SER A CA 1
ATOM 1380 C C . SER A 1 183 ? 8.615 0.367 16.138 1.00 60.72 183 SER A C 1
ATOM 1382 O O . SER A 1 183 ? 7.982 1.035 16.953 1.00 60.72 183 SER A O 1
ATOM 1384 N N . LYS A 1 184 ? 9.950 0.259 16.249 1.00 48.41 184 LYS A N 1
ATOM 1385 C CA . LYS A 1 184 ? 10.749 0.855 17.348 1.00 48.41 184 LYS A CA 1
ATOM 1386 C C . LYS A 1 184 ? 10.850 2.388 17.306 1.00 48.41 184 LYS A C 1
ATOM 1388 O O . LYS A 1 184 ? 11.776 2.965 17.870 1.00 48.41 184 LYS A O 1
ATOM 1393 N N . LEU A 1 185 ? 9.897 3.042 16.661 1.00 41.25 185 LEU A N 1
ATOM 1394 C CA . LEU A 1 185 ? 9.811 4.483 16.500 1.00 41.25 185 LEU A CA 1
ATOM 1395 C C . LEU A 1 185 ? 8.449 5.005 16.982 1.00 41.25 185 LEU A C 1
ATOM 1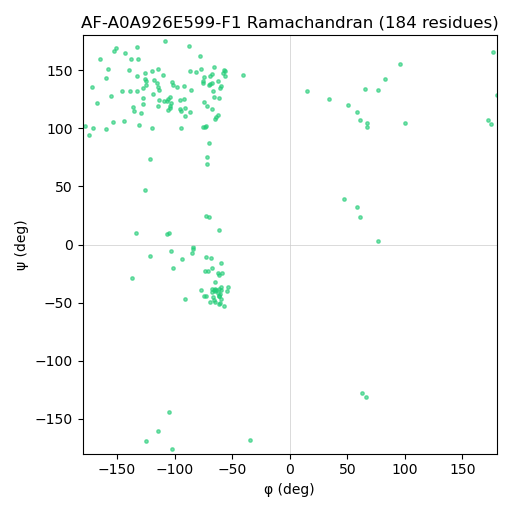397 O O . LEU A 1 185 ? 7.788 5.782 16.301 1.00 41.25 185 LEU A O 1
ATOM 1401 N N . SER A 1 186 ? 8.033 4.542 18.163 1.00 36.16 186 SER A N 1
ATOM 1402 C CA . SER A 1 186 ? 6.948 5.131 18.958 1.00 36.16 186 SER A CA 1
ATOM 1403 C C . SER A 1 186 ? 7.509 5.823 20.192 1.00 36.16 186 SER A C 1
ATOM 1405 O O . SER A 1 186 ? 8.252 5.123 20.925 1.00 36.16 186 SER A O 1
#

Organism: NCBI:txid2763659

Foldseek 3Di:
DDDDDDDDDDDDDDDDDDDDDDDDDDDDDDDDDDDDDDDDDDDDDDDDPPPLDADWFFFADLVLRDTDTDGDPDDGSPDQDDPVNLQVVLQVPQWDDDPPDIAGWAWPDWDDDQQEIETETECRHPPQDDDDQVSRVSSVVRSVRRVCRSVVRHDFYFYHYPNAWRHHPHDTGGRPRTDDDDSPPD

pLDDT: mean 76.45, std 21.77, range [36.16, 98.62]

Sequence (186 aa):
MNKKLSFILAALMLTTLMFSSCNKSNPPPEPSSSDSSISEPSESSEEPSVSSSAPTVQIYDPETQTVSQVPVEEGESNAKVTDEQLVNILNDKFAFKAGDNEFKIIINSIKENGSGLYVDFAGNSIPAVSMGSSEEEACLISIAETLLKNHPSCTEIYYTVDGGAYMSGHIELDPDEPFRYDSKLS

Nearest PDB structures (foldseek):
  8c3a-assembly1_F  TM=4.639E-01  e=6.382E+00  Candida albicans
  8ipa-assembly1_ia  TM=4.071E-01  e=5.984E+00  Triticum aestivum